Protein AF-A0A2I0TQJ2-F1 (afdb_monomer)

Structure (mmCIF, N/CA/C/O backbone):
data_AF-A0A2I0TQJ2-F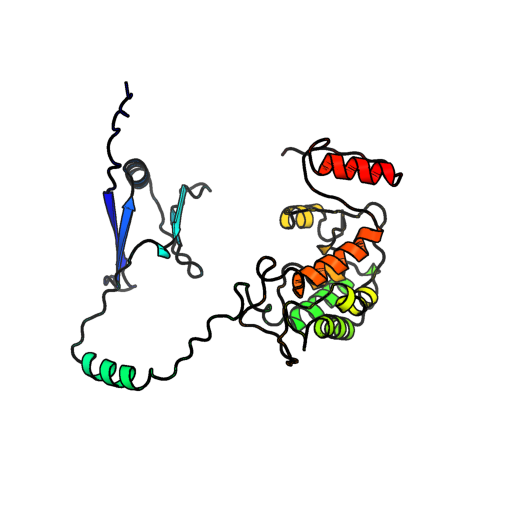1
#
_entry.id   AF-A0A2I0TQJ2-F1
#
loop_
_atom_site.group_PDB
_atom_site.id
_atom_site.type_symbol
_atom_site.label_atom_id
_atom_site.label_alt_id
_atom_site.label_comp_id
_atom_site.label_asym_id
_atom_site.label_entity_id
_atom_site.label_seq_id
_atom_site.pdbx_PDB_ins_code
_atom_site.Cartn_x
_atom_site.Cartn_y
_atom_site.Cartn_z
_atom_site.occupancy
_atom_site.B_iso_or_equiv
_atom_site.auth_seq_id
_atom_site.auth_comp_id
_atom_site.auth_asym_id
_atom_site.auth_atom_id
_atom_site.pdbx_PDB_model_num
ATOM 1 N N . MET A 1 1 ? -5.442 62.759 17.461 1.00 33.22 1 MET A N 1
ATOM 2 C CA . MET A 1 1 ? -6.821 62.942 16.959 1.00 33.22 1 MET A CA 1
ATOM 3 C C . MET A 1 1 ? -7.142 61.790 16.029 1.00 33.22 1 MET A C 1
ATOM 5 O O . MET A 1 1 ? -6.443 61.593 15.043 1.00 33.22 1 MET A O 1
ATOM 9 N N . ASN A 1 2 ? -8.124 60.990 16.432 1.00 25.91 2 ASN A N 1
ATOM 10 C CA . ASN A 1 2 ? -8.575 59.767 15.775 1.00 25.91 2 ASN A CA 1
ATOM 11 C C . ASN A 1 2 ? -9.095 60.047 14.358 1.00 25.91 2 ASN A C 1
ATOM 13 O O . ASN A 1 2 ? -9.918 60.943 14.181 1.00 25.91 2 ASN A O 1
ATOM 17 N N . ARG A 1 3 ? -8.666 59.254 13.367 1.00 27.17 3 ARG A N 1
ATOM 18 C CA . ARG A 1 3 ? -9.385 59.133 12.092 1.00 27.17 3 ARG A CA 1
ATOM 19 C C . ARG A 1 3 ? -10.508 58.115 12.281 1.00 27.17 3 ARG A C 1
ATOM 21 O O . ARG A 1 3 ? -10.242 56.958 12.590 1.00 27.17 3 ARG A O 1
ATOM 28 N N . GLN A 1 4 ? -11.747 58.569 12.126 1.00 29.14 4 GLN A N 1
ATOM 29 C CA . GLN A 1 4 ? -12.920 57.708 11.990 1.00 29.14 4 GLN A CA 1
ATOM 30 C C . GLN A 1 4 ? -12.828 56.899 10.680 1.00 29.14 4 GLN A C 1
ATOM 32 O O . GLN A 1 4 ? -12.367 57.447 9.674 1.00 29.14 4 GLN A O 1
ATOM 37 N N . PRO A 1 5 ? -13.287 55.637 10.649 1.00 29.53 5 PRO A N 1
ATOM 38 C CA . PRO A 1 5 ? -13.511 54.921 9.404 1.00 29.53 5 PRO A CA 1
ATOM 39 C C . PRO A 1 5 ? -14.810 55.401 8.745 1.00 29.53 5 PRO A C 1
ATOM 41 O O . PRO A 1 5 ? -15.861 55.478 9.382 1.00 29.53 5 PRO A O 1
ATOM 44 N N . LEU A 1 6 ? -14.725 55.715 7.451 1.00 30.73 6 LEU A N 1
ATOM 45 C CA . LEU A 1 6 ? -15.873 55.948 6.579 1.00 30.73 6 LEU A CA 1
ATOM 46 C C . LEU A 1 6 ? -16.661 54.638 6.444 1.00 30.73 6 LEU A C 1
ATOM 48 O O . LEU A 1 6 ? -16.157 53.656 5.904 1.00 30.73 6 LEU A O 1
ATOM 52 N N . GLY A 1 7 ? -17.890 54.632 6.959 1.00 33.25 7 GLY A N 1
ATOM 53 C CA . GLY A 1 7 ? -18.839 53.537 6.801 1.00 33.25 7 GLY A CA 1
ATOM 54 C C . GLY A 1 7 ? -19.256 53.370 5.339 1.00 33.25 7 GLY A C 1
ATOM 55 O O . GLY A 1 7 ? -19.938 54.228 4.780 1.00 33.25 7 GLY A O 1
ATOM 56 N N . GLY A 1 8 ? -18.850 52.251 4.739 1.00 27.44 8 GLY A N 1
ATOM 57 C CA . GLY A 1 8 ? -19.387 51.728 3.485 1.00 27.44 8 GLY A CA 1
ATOM 58 C C . GLY A 1 8 ? -20.538 50.761 3.766 1.00 27.44 8 GLY A C 1
ATOM 59 O O . GLY A 1 8 ? -20.435 49.904 4.637 1.00 27.44 8 GLY A O 1
ATOM 60 N N . LYS A 1 9 ? -21.647 50.965 3.056 1.00 33.56 9 LYS A N 1
ATOM 61 C CA . LYS A 1 9 ? -22.968 50.344 3.219 1.00 33.56 9 LYS A CA 1
ATOM 62 C C . LYS A 1 9 ? -22.977 48.807 3.223 1.00 33.56 9 LYS A C 1
ATOM 64 O O . LYS A 1 9 ? -22.289 48.154 2.451 1.00 33.56 9 LYS A O 1
ATOM 69 N N . MET A 1 10 ? -23.876 48.308 4.065 1.00 31.72 10 MET A N 1
ATOM 70 C CA . MET A 1 10 ? -24.341 46.939 4.267 1.00 31.72 10 MET A CA 1
ATOM 71 C C . MET A 1 10 ? -24.847 46.293 2.960 1.00 31.72 10 MET A C 1
ATOM 73 O O . MET A 1 10 ? -25.682 46.868 2.265 1.00 31.72 10 MET A O 1
ATOM 77 N N . ASP A 1 11 ? -24.309 45.111 2.668 1.00 39.66 11 ASP A N 1
ATOM 78 C CA . ASP A 1 11 ? -24.625 44.172 1.583 1.00 39.66 11 ASP A CA 1
ATOM 79 C C . ASP A 1 11 ? -26.144 43.906 1.458 1.00 39.66 11 ASP A C 1
ATOM 81 O O . ASP A 1 11 ? -26.771 43.380 2.380 1.00 39.66 11 ASP A O 1
ATOM 85 N N . SER A 1 12 ? -26.762 44.308 0.341 1.00 44.84 12 SER A N 1
ATOM 86 C CA . SER A 1 12 ? -28.180 44.052 0.059 1.00 44.84 12 SER A CA 1
ATOM 87 C C . SER A 1 12 ? -28.363 42.615 -0.437 1.00 44.84 12 SER A C 1
ATOM 89 O O . SER A 1 12 ? -28.298 42.353 -1.639 1.00 44.84 12 SER A O 1
ATOM 91 N N . ARG A 1 13 ? -28.574 41.684 0.496 1.00 54.47 13 ARG A N 1
ATOM 92 C CA . ARG A 1 13 ? -28.933 40.290 0.200 1.00 54.47 13 ARG A CA 1
ATOM 93 C C . ARG A 1 13 ? -30.411 40.191 -0.166 1.00 54.47 13 ARG A C 1
ATOM 95 O O . ARG A 1 13 ? -31.250 40.785 0.510 1.00 54.47 13 ARG A O 1
ATOM 102 N N . GLU A 1 14 ? -30.726 39.439 -1.212 1.00 57.88 14 GLU A N 1
ATOM 103 C CA . GLU A 1 14 ? -32.092 39.202 -1.677 1.00 57.88 14 GLU A CA 1
ATOM 104 C C . GLU A 1 14 ? -32.516 37.737 -1.491 1.00 57.88 14 GLU A C 1
ATOM 106 O O . GLU A 1 14 ? -31.692 36.825 -1.565 1.00 57.88 14 GLU A O 1
ATOM 111 N N . ASP A 1 15 ? -33.816 37.511 -1.283 1.00 59.00 15 ASP A N 1
ATOM 112 C CA . ASP A 1 15 ? -34.398 36.181 -1.074 1.00 59.00 15 ASP A CA 1
ATOM 113 C C . ASP A 1 15 ? -34.749 35.494 -2.402 1.00 59.00 15 ASP A C 1
ATOM 115 O O . ASP A 1 15 ? -35.639 35.932 -3.135 1.00 59.00 15 ASP A O 1
ATOM 119 N N . LEU A 1 16 ? -34.122 34.351 -2.668 1.00 59.19 16 LEU A N 1
ATOM 120 C CA . LEU A 1 16 ? -34.507 33.400 -3.705 1.00 59.19 16 LEU A CA 1
ATOM 121 C C . LEU A 1 16 ? -35.253 32.221 -3.068 1.00 59.19 16 LEU A C 1
ATOM 123 O O . LEU A 1 16 ? -34.740 31.566 -2.168 1.00 59.19 16 LEU A O 1
ATOM 127 N N . VAL A 1 17 ? -36.454 31.905 -3.552 1.00 59.78 17 VAL A N 1
ATOM 128 C CA . VAL A 1 17 ? -37.262 30.784 -3.042 1.00 59.78 17 VAL A CA 1
ATOM 129 C C . VAL A 1 17 ? -37.422 29.723 -4.129 1.00 59.78 17 VAL A C 1
ATOM 131 O O . VAL A 1 17 ? -37.931 30.015 -5.210 1.00 59.78 17 VAL A O 1
ATOM 134 N N . ILE A 1 18 ? -37.013 28.486 -3.837 1.00 61.66 18 ILE A N 1
ATOM 135 C CA . ILE A 1 18 ? -37.145 27.320 -4.719 1.00 61.66 18 ILE A CA 1
ATOM 136 C C . ILE A 1 18 ? -38.190 26.368 -4.135 1.00 61.66 18 ILE A C 1
ATOM 138 O O . ILE A 1 18 ? -38.131 25.993 -2.963 1.00 61.66 18 ILE A O 1
ATOM 142 N N . PHE A 1 19 ? -39.141 25.949 -4.971 1.00 60.94 19 PHE A N 1
ATOM 143 C CA . PHE A 1 19 ? -40.155 24.962 -4.610 1.00 60.94 19 PHE A CA 1
ATOM 144 C C . PHE A 1 19 ? -39.837 23.615 -5.248 1.00 60.94 19 PHE A C 1
ATOM 146 O O . PHE A 1 19 ? -39.770 23.513 -6.473 1.00 60.94 19 PHE A O 1
ATOM 153 N N . TYR A 1 20 ? -39.726 22.572 -4.432 1.00 52.62 20 TYR A N 1
ATOM 154 C CA . TYR A 1 20 ? -39.658 21.205 -4.932 1.00 52.62 20 TYR A CA 1
ATOM 155 C C . TYR A 1 20 ? -41.065 20.646 -5.041 1.00 52.62 20 TYR A C 1
ATOM 157 O O . TYR A 1 20 ? -41.884 20.803 -4.131 1.00 52.62 20 TYR A O 1
ATOM 165 N N . LYS A 1 21 ? -41.343 19.987 -6.163 1.00 57.38 21 LYS A N 1
ATOM 166 C CA . LYS A 1 21 ? -42.606 19.299 -6.415 1.00 57.38 21 LYS A CA 1
ATOM 167 C C . LYS A 1 21 ? -42.353 17.812 -6.637 1.00 57.38 21 LYS A C 1
ATOM 169 O O . LYS A 1 21 ? -41.318 17.447 -7.190 1.00 57.38 21 LYS A O 1
ATOM 174 N N . ASN A 1 22 ? -43.281 16.961 -6.209 1.00 53.50 22 ASN A N 1
ATOM 175 C CA . ASN A 1 22 ? -43.250 15.537 -6.537 1.00 53.50 22 ASN A CA 1
ATOM 176 C C . ASN A 1 22 ? -43.611 15.301 -8.020 1.00 53.50 22 ASN A C 1
ATOM 178 O O . ASN A 1 22 ? -43.957 16.228 -8.754 1.00 53.50 22 ASN A O 1
ATOM 182 N N . LEU A 1 23 ? -43.562 14.037 -8.455 1.00 50.66 23 LEU A N 1
ATOM 183 C CA . LEU A 1 23 ? -43.890 13.623 -9.829 1.00 50.66 23 LEU A CA 1
ATOM 184 C C . LEU A 1 23 ? -45.338 13.947 -10.248 1.00 50.66 23 LEU A C 1
ATOM 186 O O . LEU A 1 23 ? -45.636 13.964 -11.438 1.00 50.66 23 LEU A O 1
ATOM 190 N N . HIS A 1 24 ? -46.221 14.234 -9.289 1.00 55.25 24 HIS A N 1
ATOM 191 C CA . HIS A 1 24 ? -47.611 14.633 -9.515 1.00 55.25 24 HIS A CA 1
ATOM 192 C C . HIS A 1 24 ? -47.812 16.159 -9.481 1.00 55.25 24 HIS A C 1
ATOM 194 O O . HIS A 1 24 ? -48.933 16.639 -9.623 1.00 55.25 24 HIS A O 1
ATOM 200 N N . GLY A 1 25 ? -46.733 16.938 -9.334 1.00 56.78 25 GLY A N 1
ATOM 201 C CA . GLY A 1 25 ? -46.766 18.401 -9.327 1.00 56.78 25 GLY A CA 1
ATOM 202 C C . GLY A 1 25 ? -47.132 19.031 -7.978 1.00 56.78 25 GLY A C 1
ATOM 203 O O . GLY A 1 25 ? -47.255 20.258 -7.899 1.00 56.78 25 GLY A O 1
ATOM 204 N N . GLU A 1 26 ? -47.270 18.236 -6.917 1.00 59.72 26 GLU A N 1
ATOM 205 C CA . GLU A 1 26 ? -47.567 18.720 -5.567 1.00 59.72 26 GLU A CA 1
ATOM 206 C C . GLU A 1 26 ? -46.294 19.214 -4.885 1.00 59.72 26 GLU A C 1
ATOM 208 O O . GLU A 1 26 ? -45.251 18.565 -4.948 1.00 59.72 26 GLU A O 1
ATOM 213 N N . LYS A 1 27 ? -46.367 20.372 -4.223 1.00 58.28 27 LYS A N 1
ATOM 214 C CA . LYS A 1 27 ? -45.224 20.987 -3.541 1.00 58.28 27 LYS A CA 1
ATOM 215 C C . LYS A 1 27 ? -44.861 20.185 -2.286 1.00 58.28 27 LYS A C 1
ATOM 217 O O . LYS A 1 27 ? -45.668 20.091 -1.369 1.00 58.28 27 LYS A O 1
ATOM 222 N N . ILE A 1 28 ? -43.641 19.656 -2.248 1.00 50.66 28 ILE A N 1
ATOM 223 C CA . ILE A 1 28 ? -43.113 18.817 -1.159 1.00 50.66 28 ILE A CA 1
ATOM 224 C C . ILE A 1 28 ? -42.194 19.589 -0.211 1.00 50.66 28 ILE A C 1
ATOM 226 O O . ILE A 1 28 ? -42.183 19.330 0.990 1.00 50.66 28 ILE A O 1
ATOM 230 N N . SER A 1 29 ? -41.464 20.584 -0.715 1.00 55.97 29 SER A N 1
ATOM 231 C CA . SER A 1 29 ? -40.616 21.427 0.126 1.00 55.97 29 SER A CA 1
ATOM 232 C C . SER A 1 29 ? -40.416 22.816 -0.466 1.00 55.97 29 SER A C 1
ATOM 234 O O . SER A 1 29 ? -40.592 23.062 -1.666 1.00 55.97 29 SER A O 1
ATOM 236 N N . GLU A 1 30 ? -40.091 23.749 0.419 1.00 61.72 30 GLU A N 1
ATOM 237 C CA . GLU A 1 30 ? -39.697 25.111 0.091 1.00 61.72 30 GLU A CA 1
ATOM 238 C C . GLU A 1 30 ? -38.318 25.369 0.684 1.00 61.72 30 GLU A C 1
ATOM 240 O O . GLU A 1 30 ? -38.108 25.193 1.885 1.00 61.72 30 GLU A O 1
ATOM 245 N N . CYS A 1 31 ? -37.388 25.793 -0.163 1.00 54.94 31 CYS A N 1
ATOM 246 C CA . CYS A 1 31 ? -36.048 26.175 0.249 1.00 54.94 31 CYS A CA 1
ATOM 247 C C . CYS A 1 31 ? -35.829 27.647 -0.090 1.00 54.94 31 CYS A C 1
ATOM 249 O O . CYS A 1 31 ? -36.072 28.071 -1.222 1.00 54.94 31 CYS A O 1
ATOM 251 N N . ARG A 1 32 ? -35.377 28.426 0.893 1.00 56.53 32 ARG A N 1
ATOM 252 C CA . ARG A 1 32 ? -35.045 29.845 0.734 1.00 56.53 32 ARG A CA 1
ATOM 253 C C . ARG A 1 32 ? -33.530 30.011 0.746 1.00 56.53 32 ARG A C 1
ATOM 255 O O . ARG A 1 32 ? -32.865 29.442 1.602 1.00 56.53 32 ARG A O 1
ATOM 262 N N . PHE A 1 33 ? -33.016 30.798 -0.186 1.00 60.06 33 PHE A N 1
ATOM 263 C CA . PHE A 1 33 ? -31.606 31.100 -0.389 1.00 60.06 33 PHE A CA 1
ATOM 264 C C . PHE A 1 33 ? -31.423 32.613 -0.345 1.00 60.06 33 PHE A C 1
ATOM 266 O O . PHE A 1 33 ? -32.237 33.342 -0.904 1.00 60.06 33 PHE A O 1
ATOM 273 N N . PHE A 1 34 ? -30.356 33.081 0.293 1.00 57.84 34 PHE A N 1
ATOM 274 C CA . PHE A 1 34 ? -29.949 34.480 0.201 1.00 57.84 34 PHE A CA 1
ATOM 275 C C . PHE A 1 34 ? -28.911 34.601 -0.908 1.00 57.84 34 PHE A C 1
ATOM 277 O O . PHE A 1 34 ? -27.852 33.983 -0.807 1.00 57.84 34 PHE A O 1
ATOM 284 N N . ILE A 1 35 ? -29.217 35.377 -1.942 1.00 61.31 35 ILE A N 1
ATOM 285 C CA . ILE A 1 35 ? -28.313 35.634 -3.068 1.00 61.31 35 ILE A CA 1
ATOM 286 C C . ILE A 1 35 ? -28.001 37.127 -3.167 1.00 61.31 35 ILE A C 1
ATOM 288 O O . ILE A 1 35 ? -28.786 37.974 -2.728 1.00 61.31 35 ILE A O 1
ATOM 292 N N . ASN A 1 36 ? -26.847 37.466 -3.732 1.00 59.78 36 ASN A N 1
ATOM 293 C CA . ASN A 1 36 ? -26.490 38.852 -4.027 1.00 59.78 36 ASN A CA 1
ATOM 294 C C . ASN A 1 36 ? -26.995 39.285 -5.420 1.00 59.78 36 ASN A C 1
ATOM 296 O O . ASN A 1 36 ? -27.440 38.477 -6.239 1.00 59.78 36 ASN A O 1
ATOM 300 N N . ALA A 1 37 ? -26.934 40.590 -5.697 1.00 63.94 37 ALA A N 1
ATOM 301 C CA . ALA A 1 37 ? -27.441 41.161 -6.946 1.00 63.94 37 ALA A CA 1
ATOM 302 C C . ALA A 1 37 ? -26.727 40.619 -8.203 1.00 63.94 37 ALA A C 1
ATOM 304 O O . ALA A 1 37 ? -27.376 40.412 -9.226 1.00 63.94 37 ALA A O 1
ATOM 305 N N . AL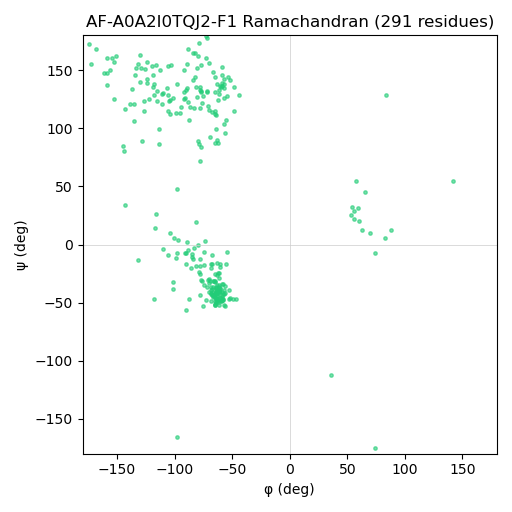A A 1 38 ? -25.422 40.330 -8.123 1.00 61.41 38 ALA A N 1
ATOM 306 C CA . ALA A 1 38 ? -24.659 39.788 -9.248 1.00 61.41 38 ALA A CA 1
ATOM 307 C C . ALA A 1 38 ? -25.066 38.338 -9.569 1.00 61.41 38 ALA A C 1
ATOM 309 O O . ALA A 1 38 ? -25.245 37.989 -10.733 1.00 61.41 38 ALA A O 1
ATOM 310 N N . GLU A 1 39 ? -25.284 37.509 -8.545 1.00 61.44 39 GLU A N 1
ATOM 311 C CA . GLU A 1 39 ? -25.793 36.137 -8.691 1.00 61.44 39 GLU A CA 1
ATOM 312 C C . GLU A 1 39 ? -27.188 36.122 -9.322 1.00 61.44 39 GLU A C 1
ATOM 314 O O . GLU A 1 39 ? -27.463 35.331 -10.225 1.00 61.44 39 GLU A O 1
ATOM 319 N N . LYS A 1 40 ? -28.061 37.047 -8.910 1.00 65.00 40 LYS A N 1
ATOM 320 C CA . LYS A 1 40 ? -29.401 37.193 -9.487 1.00 65.00 40 LYS A CA 1
ATOM 321 C C . LYS A 1 40 ? -29.373 37.574 -10.968 1.00 65.00 40 LYS A C 1
ATOM 323 O O . LYS A 1 40 ? -30.169 37.040 -11.745 1.00 65.00 40 LYS A O 1
ATOM 328 N N . ASP A 1 41 ? -28.483 38.479 -11.362 1.00 61.28 41 ASP A N 1
ATOM 329 C CA . ASP A 1 41 ? -28.346 38.889 -12.762 1.00 61.28 41 ASP A CA 1
ATOM 330 C C . ASP A 1 41 ? -27.787 37.753 -13.631 1.00 61.28 41 ASP A C 1
ATOM 332 O O . ASP A 1 41 ? -28.277 37.533 -14.742 1.00 61.28 41 ASP A O 1
ATOM 336 N N . ILE A 1 42 ? -26.863 36.945 -13.095 1.00 57.34 42 ILE A N 1
ATOM 337 C CA . ILE A 1 42 ? -26.388 35.711 -13.742 1.00 57.34 42 ILE A CA 1
ATOM 338 C C . ILE A 1 42 ? -27.562 34.747 -13.962 1.00 57.34 42 ILE A C 1
ATOM 340 O O . ILE A 1 42 ? -27.781 34.297 -15.092 1.00 57.34 42 ILE A O 1
ATOM 344 N N . MET A 1 43 ? -28.383 34.507 -12.931 1.00 57.72 43 MET A N 1
ATOM 345 C CA . MET A 1 43 ? -29.547 33.612 -13.010 1.00 57.72 43 MET A CA 1
ATOM 346 C C . MET A 1 43 ? -30.601 34.058 -14.033 1.00 57.72 43 MET A C 1
ATOM 348 O O . MET A 1 43 ? -31.287 33.213 -14.604 1.00 57.72 43 MET A O 1
ATOM 352 N N . ARG A 1 44 ? -30.730 35.364 -14.303 1.00 59.41 44 ARG A N 1
ATOM 353 C CA . ARG A 1 44 ? -31.653 35.896 -15.323 1.00 59.41 44 ARG A CA 1
ATOM 354 C C . ARG A 1 44 ? -31.148 35.747 -16.758 1.00 59.41 44 ARG A C 1
ATOM 356 O O . ARG A 1 44 ? -31.952 35.884 -17.676 1.00 59.41 44 ARG A O 1
ATOM 363 N N . SER A 1 45 ? -29.846 35.532 -16.955 1.00 53.09 45 SER A N 1
ATOM 364 C CA . SER A 1 45 ? -29.209 35.797 -18.248 1.00 53.09 45 SER A CA 1
ATOM 365 C C . SER A 1 45 ? -29.169 34.639 -19.250 1.00 53.09 45 SER A C 1
ATOM 367 O O . SER A 1 45 ? -28.977 34.965 -20.411 1.00 53.09 45 SER A O 1
ATOM 369 N N . ASN A 1 46 ? -29.379 33.359 -18.886 1.00 45.44 46 ASN A N 1
ATOM 370 C CA . ASN A 1 46 ? -29.491 32.211 -19.822 1.00 45.44 46 ASN A CA 1
ATOM 371 C C . ASN A 1 46 ? -30.015 30.921 -19.140 1.00 45.44 46 ASN A C 1
ATOM 373 O O . ASN A 1 46 ? -30.093 30.868 -17.921 1.00 45.44 46 ASN A O 1
ATOM 377 N N . ASP A 1 47 ? -30.389 29.897 -19.921 1.00 49.91 47 ASP A N 1
ATOM 378 C CA . ASP A 1 47 ? -30.951 28.599 -19.486 1.00 49.91 47 ASP A CA 1
ATOM 379 C C . ASP A 1 47 ? -30.038 27.820 -18.510 1.00 49.91 47 ASP A C 1
ATOM 381 O O . ASP A 1 47 ? -29.073 27.166 -18.909 1.00 49.91 47 ASP A O 1
ATOM 385 N N . TRP A 1 48 ? -30.372 27.829 -17.216 1.00 51.81 48 TRP A N 1
ATOM 386 C CA . TRP A 1 48 ? -29.695 27.027 -16.187 1.00 51.81 48 TRP A CA 1
ATOM 387 C C . TRP A 1 48 ? -30.472 25.737 -15.897 1.00 51.81 48 TRP A C 1
ATOM 389 O O . TRP A 1 48 ? -31.692 25.763 -15.719 1.00 51.81 48 TRP A O 1
ATOM 399 N N . LYS A 1 49 ? -29.775 24.602 -15.751 1.00 47.31 49 LYS A N 1
ATOM 400 C CA . LYS A 1 49 ? -30.372 23.343 -15.264 1.00 47.31 49 LYS A CA 1
ATOM 401 C C . LYS A 1 49 ? -29.926 23.068 -13.832 1.00 47.31 49 LYS A C 1
ATOM 403 O O . LYS A 1 49 ? -28.751 22.819 -13.582 1.00 47.31 49 LYS A O 1
ATOM 408 N N . LEU A 1 50 ? -30.877 23.078 -12.897 1.00 47.38 50 LEU A N 1
ATOM 409 C CA . LEU A 1 50 ? -30.642 22.675 -11.511 1.00 47.38 50 LEU A CA 1
ATOM 410 C C . LEU A 1 50 ? -30.423 21.155 -11.467 1.00 47.38 50 LEU A C 1
ATOM 412 O O . LEU A 1 50 ? -31.339 20.390 -11.779 1.00 47.38 50 LEU A O 1
ATOM 416 N N . LYS A 1 51 ? -29.227 20.708 -11.080 1.00 46.28 51 LYS A N 1
ATOM 417 C CA . LYS A 1 51 ? -28.968 19.293 -10.789 1.00 46.28 51 LYS A CA 1
ATOM 418 C C . LYS A 1 51 ? -28.893 19.094 -9.283 1.00 46.28 51 LYS A C 1
ATOM 420 O O . LYS A 1 51 ? -28.101 19.743 -8.607 1.00 46.28 51 LYS A O 1
ATOM 425 N N . VAL A 1 52 ? -29.718 18.180 -8.784 1.00 47.59 52 VAL A N 1
ATOM 426 C CA . VAL A 1 52 ? -29.658 17.688 -7.406 1.00 47.59 52 VAL A CA 1
ATOM 427 C C . VAL A 1 52 ? -28.910 16.362 -7.448 1.00 47.59 52 VAL A C 1
ATOM 429 O O . VAL A 1 52 ? -29.391 15.407 -8.062 1.00 47.59 52 VAL A O 1
ATOM 432 N N . ASP A 1 53 ? -27.717 16.313 -6.859 1.00 43.12 53 ASP A N 1
ATOM 433 C CA . ASP A 1 53 ? -26.944 15.074 -6.774 1.00 43.12 53 ASP A CA 1
ATOM 434 C C . ASP A 1 53 ? -27.514 14.183 -5.659 1.00 43.12 53 ASP A C 1
ATOM 436 O O . ASP A 1 53 ? -27.804 14.630 -4.551 1.00 43.12 53 ASP A O 1
ATOM 440 N N . LYS A 1 54 ? -27.720 12.899 -5.958 1.00 38.88 54 LYS A N 1
ATOM 441 C CA . LYS A 1 54 ? -28.385 11.950 -5.053 1.00 38.88 54 LYS A CA 1
ATOM 442 C C . LYS A 1 54 ? -27.460 11.459 -3.931 1.00 38.88 54 LYS A C 1
ATOM 444 O O . LYS A 1 54 ? -27.944 10.855 -2.979 1.00 38.88 54 LYS A O 1
ATOM 449 N N . PHE A 1 55 ? -26.154 11.712 -4.046 1.00 35.72 55 PHE A N 1
ATOM 450 C CA . PHE A 1 55 ? -25.131 11.268 -3.092 1.00 35.72 55 PHE A CA 1
ATOM 451 C C . PHE A 1 55 ? -24.509 12.409 -2.269 1.00 35.72 55 PHE A C 1
ATOM 453 O O . PHE A 1 55 ? -23.725 12.144 -1.360 1.00 35.72 55 PHE A O 1
ATOM 460 N N . ARG A 1 56 ? -24.878 13.667 -2.548 1.00 39.19 56 ARG A N 1
ATOM 461 C CA . ARG A 1 56 ? -24.481 14.852 -1.775 1.00 39.19 56 ARG A CA 1
ATOM 462 C C . ARG A 1 56 ? -25.555 15.937 -1.920 1.00 39.19 56 ARG A C 1
ATOM 464 O O . ARG A 1 56 ? -25.859 16.297 -3.054 1.00 39.19 56 ARG A O 1
ATOM 471 N N . PRO A 1 57 ? -26.124 16.487 -0.835 1.00 42.12 57 PRO A N 1
ATOM 472 C CA . PRO A 1 57 ? -27.135 17.528 -0.930 1.00 42.12 57 PRO A CA 1
ATOM 473 C C . PRO A 1 57 ? -26.446 18.876 -1.225 1.00 42.12 57 PRO A C 1
ATOM 475 O O . PRO A 1 57 ? -26.340 19.752 -0.374 1.00 42.12 57 PRO A O 1
ATOM 478 N N . GLU A 1 58 ? -25.946 19.042 -2.446 1.00 45.38 58 GLU A N 1
ATOM 479 C CA . GLU A 1 58 ? -25.376 20.294 -2.949 1.00 45.38 58 GLU A CA 1
ATOM 480 C C . GLU A 1 58 ? -26.192 20.774 -4.148 1.00 45.38 58 GLU A C 1
ATOM 482 O O . GLU A 1 58 ? -26.512 19.997 -5.052 1.00 45.38 58 GLU A O 1
ATOM 487 N N . LEU A 1 59 ? -26.502 22.072 -4.181 1.00 47.66 59 LEU A N 1
ATOM 488 C CA . LEU A 1 59 ? -27.043 22.710 -5.376 1.00 47.66 59 LEU A CA 1
ATOM 489 C C . LEU A 1 59 ? -25.895 23.211 -6.245 1.00 47.66 59 LEU A C 1
ATOM 491 O O . LEU A 1 59 ? -25.077 24.025 -5.802 1.00 47.66 59 LEU A O 1
ATOM 495 N N . ARG A 1 60 ? -25.856 22.735 -7.493 1.00 52.12 60 ARG A N 1
ATOM 496 C CA . ARG A 1 60 ? -24.911 23.200 -8.512 1.00 52.12 60 ARG A CA 1
ATOM 497 C C . ARG A 1 60 ? -25.631 23.883 -9.655 1.00 52.12 60 ARG A C 1
ATOM 499 O O . ARG A 1 60 ? -26.587 23.345 -10.216 1.00 52.12 60 ARG A O 1
ATOM 506 N N . PHE A 1 61 ? -25.107 25.048 -10.012 1.00 51.06 61 PHE A N 1
ATOM 507 C CA . PHE A 1 61 ? -25.488 25.778 -11.209 1.00 51.06 61 PHE A CA 1
ATOM 508 C C . PHE A 1 61 ? -24.382 25.591 -12.252 1.00 51.06 61 PHE A C 1
ATOM 510 O O . PHE A 1 61 ? -23.248 26.039 -12.067 1.00 51.06 61 PHE A O 1
ATOM 517 N N . GLU A 1 62 ? -24.710 24.882 -13.330 1.00 47.94 62 GLU A N 1
ATOM 518 C CA . GLU A 1 62 ? -23.826 24.659 -14.477 1.00 47.94 62 GLU A CA 1
ATOM 519 C C . GLU A 1 62 ? -24.310 25.529 -15.645 1.00 47.94 62 GLU A C 1
ATOM 521 O O . GLU A 1 62 ? -25.492 25.482 -15.992 1.00 47.94 62 GLU A O 1
ATOM 526 N N . SER A 1 63 ? -23.411 26.312 -16.253 1.00 43.44 63 SER A N 1
ATOM 527 C CA . SER A 1 63 ? -23.662 26.893 -17.582 1.00 43.44 63 SER A CA 1
ATOM 528 C C . SER A 1 63 ? -23.366 25.844 -18.658 1.00 43.44 63 SER A C 1
ATOM 530 O O . SER A 1 63 ? -22.535 24.954 -18.444 1.00 43.44 63 SER A O 1
ATOM 532 N N . GLU A 1 64 ? -24.033 25.918 -19.815 1.00 41.00 64 GLU A N 1
ATOM 533 C CA . GLU A 1 64 ? -23.723 25.058 -20.965 1.00 41.00 64 GLU A CA 1
ATOM 534 C C . GLU A 1 64 ? -22.308 25.360 -21.491 1.00 41.00 64 GLU A C 1
ATOM 536 O O . GLU A 1 64 ? -22.108 26.200 -22.362 1.00 41.00 64 GLU A O 1
ATOM 541 N N . GLY A 1 65 ? -21.309 24.688 -20.911 1.00 48.62 65 GLY A N 1
ATOM 542 C CA . GLY A 1 65 ? -19.898 24.917 -21.218 1.00 48.62 65 GLY A CA 1
ATOM 543 C C . GLY A 1 65 ? -18.974 24.843 -20.001 1.00 48.62 65 GLY A C 1
ATOM 544 O O . GLY A 1 65 ? -18.222 25.769 -19.747 1.00 48.62 65 GLY A O 1
ATOM 545 N N . TYR A 1 66 ? -19.012 23.732 -19.260 1.00 44.34 66 TYR A N 1
ATOM 546 C CA . TYR A 1 66 ? -17.907 23.221 -18.424 1.00 44.34 66 TYR A CA 1
ATOM 547 C C . TYR A 1 66 ? -17.260 24.144 -17.370 1.00 44.34 66 TYR A C 1
ATOM 549 O O . TYR A 1 66 ? -16.093 23.949 -17.028 1.00 44.34 66 TYR A O 1
ATOM 557 N N . GLN A 1 67 ? -18.002 25.067 -16.756 1.00 42.28 67 GLN A N 1
ATOM 558 C CA . GLN A 1 67 ? -17.542 25.693 -15.512 1.00 42.28 67 GLN A CA 1
ATOM 559 C C . GLN A 1 67 ? -18.666 25.777 -14.478 1.00 42.28 67 GLN A C 1
ATOM 561 O O . GLN A 1 67 ? -19.714 26.376 -14.717 1.00 42.28 67 GLN A O 1
ATOM 566 N N . THR A 1 68 ? -18.437 25.152 -13.319 1.00 46.06 68 THR A N 1
ATOM 567 C CA . THR A 1 68 ? -19.265 25.322 -12.121 1.00 46.06 68 THR A CA 1
ATOM 568 C C . THR A 1 68 ? -19.066 26.744 -11.620 1.00 46.06 68 THR A C 1
ATOM 570 O O . THR A 1 68 ? -17.966 27.098 -11.202 1.00 46.06 68 THR A O 1
ATOM 573 N N . ILE A 1 69 ? -20.115 27.563 -11.679 1.00 42.84 69 ILE A N 1
ATOM 574 C CA . ILE A 1 69 ? -20.028 28.984 -11.302 1.00 42.84 69 ILE A CA 1
ATOM 575 C C . ILE A 1 69 ? -20.232 29.161 -9.786 1.00 42.84 69 ILE A C 1
ATOM 577 O O . ILE A 1 69 ? -19.768 30.136 -9.205 1.00 42.84 69 ILE A O 1
ATOM 581 N N . GLY A 1 70 ? -20.846 28.180 -9.118 1.00 48.31 70 GLY A N 1
ATOM 582 C CA . GLY A 1 70 ? -20.963 28.149 -7.663 1.00 48.31 70 GLY A CA 1
ATOM 583 C C . GLY A 1 70 ? -21.543 26.837 -7.136 1.00 48.31 70 GLY A C 1
ATOM 584 O O . GLY A 1 70 ? -22.260 26.121 -7.841 1.00 48.31 70 GLY A O 1
ATOM 585 N N . THR A 1 71 ? -21.222 26.532 -5.882 1.00 46.09 71 THR A N 1
ATOM 586 C CA . THR A 1 71 ? -21.726 25.386 -5.111 1.00 46.09 71 THR A CA 1
ATOM 587 C C . THR A 1 71 ? -22.291 25.900 -3.795 1.00 46.09 71 THR A C 1
ATOM 589 O O . THR A 1 71 ? -21.559 26.525 -3.027 1.00 46.09 71 THR A O 1
ATOM 592 N N . PHE A 1 72 ? -23.559 25.609 -3.508 1.00 48.91 72 PHE A N 1
ATOM 593 C CA . PHE A 1 72 ? -24.153 25.883 -2.199 1.00 48.91 72 PHE A CA 1
ATOM 594 C C . PHE A 1 72 ? -24.431 24.560 -1.481 1.00 48.91 72 PHE A C 1
ATOM 596 O O . PHE A 1 72 ? -25.170 23.714 -1.993 1.00 48.91 72 PHE A O 1
ATOM 603 N N . SER A 1 73 ? -23.829 24.381 -0.302 1.00 38.88 73 SER A N 1
ATOM 604 C CA . SER A 1 73 ? -24.144 23.262 0.595 1.00 38.88 73 SER A CA 1
ATOM 605 C C . SER A 1 73 ? -25.520 23.484 1.224 1.00 38.88 73 SER A C 1
ATOM 607 O O . SER A 1 73 ? -25.793 24.568 1.751 1.00 38.88 73 SER A O 1
ATOM 609 N N . LEU A 1 74 ? -26.383 22.462 1.186 1.00 43.62 74 LEU A N 1
ATOM 610 C CA . LEU A 1 74 ? -27.718 22.512 1.796 1.00 43.62 74 LEU A CA 1
ATOM 611 C C . LEU A 1 74 ? -27.683 22.584 3.332 1.00 43.62 74 LEU A C 1
ATOM 613 O O . LEU A 1 74 ? -28.711 22.857 3.943 1.00 43.62 74 LEU A O 1
ATOM 617 N N . GLU A 1 75 ? -26.524 22.408 3.968 1.00 38.59 75 GLU A N 1
ATOM 618 C CA . GLU A 1 75 ? -26.399 22.507 5.429 1.00 38.59 75 GLU A CA 1
ATOM 619 C C . GLU A 1 75 ? -26.595 23.936 5.961 1.00 38.59 75 GLU A C 1
ATOM 621 O O . GLU A 1 75 ? -26.934 24.113 7.128 1.00 38.59 75 GLU A O 1
ATOM 626 N N . ASN A 1 76 ? -26.448 24.965 5.116 1.00 39.81 76 ASN A N 1
ATOM 627 C CA . ASN A 1 76 ? -26.511 26.364 5.554 1.00 39.81 76 ASN A CA 1
ATOM 628 C C . ASN A 1 76 ? -27.850 27.076 5.295 1.00 39.81 76 ASN A C 1
ATOM 630 O O . ASN A 1 76 ? -27.950 28.277 5.550 1.00 39.81 76 ASN A O 1
ATOM 634 N N . LEU A 1 77 ? -28.890 26.384 4.813 1.00 46.03 77 LEU A N 1
ATOM 635 C CA . LEU A 1 77 ? -30.183 27.002 4.491 1.00 46.03 77 LEU A CA 1
ATOM 636 C C . LEU A 1 77 ? -31.348 26.066 4.838 1.00 46.03 77 LEU A C 1
ATOM 638 O O . LEU A 1 77 ? -31.490 24.984 4.278 1.00 46.03 77 LEU A O 1
ATOM 642 N N . GLY A 1 78 ? -32.198 26.493 5.776 1.00 44.53 78 GLY A N 1
ATOM 643 C CA . GLY A 1 78 ? -33.338 25.716 6.261 1.00 44.53 78 GLY A CA 1
ATOM 644 C C . GLY A 1 78 ? -34.385 25.468 5.174 1.00 44.53 78 GLY A C 1
ATOM 645 O O . GLY A 1 78 ? -35.229 26.322 4.908 1.00 44.53 78 GLY A O 1
ATOM 646 N N . CYS A 1 79 ? -34.355 24.286 4.566 1.00 44.59 79 CYS A N 1
ATOM 647 C CA . CYS A 1 79 ? -35.459 23.768 3.766 1.00 44.59 79 CYS A CA 1
ATOM 648 C C . CYS A 1 79 ? -36.564 23.268 4.702 1.00 44.59 79 CYS A C 1
ATOM 650 O O . CYS A 1 79 ? -36.333 22.384 5.527 1.00 44.59 79 CYS A O 1
ATOM 652 N N . GLN A 1 80 ? -37.771 23.821 4.581 1.00 47.72 80 GLN A N 1
ATOM 653 C CA . GLN A 1 80 ? -38.918 23.378 5.371 1.00 47.72 80 GLN A CA 1
ATOM 654 C C . GLN A 1 80 ? -39.725 22.364 4.548 1.00 47.72 80 GLN A C 1
ATOM 656 O O . GLN A 1 80 ? -40.291 22.698 3.502 1.00 47.72 80 GLN A O 1
ATOM 661 N N . GLU A 1 81 ? -39.755 21.106 4.994 1.00 44.44 81 GLU A N 1
ATOM 662 C CA . GLU A 1 81 ? -40.602 20.068 4.399 1.00 44.44 81 GLU A CA 1
ATOM 663 C C . GLU A 1 81 ? -42.076 20.326 4.744 1.00 44.44 81 GLU A C 1
ATOM 665 O O . GLU A 1 81 ? -42.435 20.587 5.898 1.00 44.44 81 GLU A O 1
ATOM 670 N N . PHE A 1 82 ? -42.955 20.257 3.740 1.00 40.75 82 PHE A N 1
ATOM 671 C CA . PHE A 1 82 ? -44.397 20.367 3.948 1.00 40.75 82 PHE A CA 1
ATOM 672 C C . PHE A 1 82 ? -44.929 19.044 4.515 1.00 40.75 82 PHE A C 1
ATOM 674 O O . PHE A 1 82 ? -45.440 18.188 3.799 1.00 40.75 82 PHE A O 1
ATOM 681 N N . MET A 1 83 ? -44.832 18.878 5.834 1.00 35.06 83 MET A N 1
ATOM 682 C CA . MET A 1 83 ? -45.538 17.810 6.542 1.00 35.06 83 MET A CA 1
ATOM 683 C C . MET A 1 83 ? -47.051 18.044 6.412 1.00 35.06 83 MET A C 1
ATOM 685 O O . MET A 1 83 ? -47.594 18.996 6.982 1.00 35.06 83 MET A O 1
ATOM 689 N N . MET A 1 84 ? -47.744 17.174 5.670 1.00 37.50 84 MET A N 1
ATOM 690 C CA . MET A 1 84 ? -49.207 17.091 5.683 1.00 37.50 84 MET A CA 1
ATOM 691 C C . MET A 1 84 ? -49.674 16.866 7.126 1.00 37.50 84 MET A C 1
ATOM 693 O O . MET A 1 84 ? -49.507 15.791 7.700 1.00 37.50 84 MET A O 1
ATOM 697 N N . LYS A 1 85 ? -50.247 17.908 7.733 1.00 37.56 85 LYS A N 1
ATOM 698 C CA . LYS A 1 85 ? -50.775 17.880 9.099 1.00 37.56 85 LYS A CA 1
ATOM 699 C C . LYS A 1 85 ? -52.028 17.001 9.155 1.00 37.56 85 LYS A C 1
ATOM 701 O O . LYS A 1 85 ? -53.134 17.485 8.941 1.00 37.56 85 LYS A O 1
ATOM 706 N N . SER A 1 86 ? -51.856 15.718 9.469 1.00 44.00 86 SER A N 1
ATOM 707 C CA . SER A 1 86 ? -52.938 14.857 9.956 1.00 44.00 86 SER A CA 1
ATOM 708 C C . SER A 1 86 ? -52.977 14.917 11.492 1.00 44.00 86 SER A C 1
ATOM 710 O O . SER A 1 86 ? -51.949 14.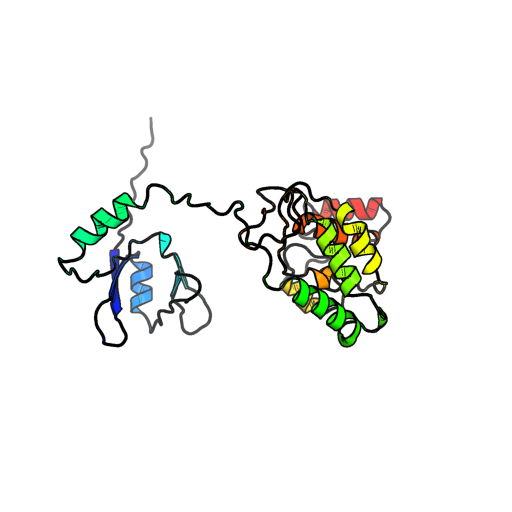678 12.131 1.00 44.00 86 SER A O 1
ATOM 712 N N . PRO A 1 87 ? -54.125 15.226 12.123 1.00 44.62 87 PRO A N 1
ATOM 713 C CA . PRO A 1 87 ? -54.221 15.443 13.570 1.00 44.62 87 PRO A CA 1
ATOM 714 C C . PRO A 1 87 ? -54.120 14.153 14.409 1.00 44.62 87 PRO A C 1
ATOM 716 O O . PRO A 1 87 ? -54.204 14.217 15.630 1.00 44.62 87 PRO A O 1
ATOM 719 N N . LEU A 1 88 ? -53.902 12.990 13.785 1.00 45.22 88 LEU A N 1
ATOM 720 C CA . LEU A 1 88 ? -53.739 11.700 14.469 1.00 45.22 88 LEU A CA 1
ATOM 721 C C . LEU A 1 88 ? -52.299 11.426 14.958 1.00 45.22 88 LEU A C 1
ATOM 723 O O . LEU A 1 88 ? -52.080 10.467 15.693 1.00 45.22 88 LEU A O 1
ATOM 727 N N . LEU A 1 89 ? -51.315 12.261 14.593 1.00 46.00 89 LEU A N 1
ATOM 728 C CA . LEU A 1 89 ? -49.893 12.017 14.890 1.00 46.00 89 LEU A CA 1
ATOM 729 C C . LEU A 1 89 ? -49.450 12.410 16.316 1.00 46.00 89 LEU A C 1
ATOM 731 O O . LEU A 1 89 ? -48.404 11.956 16.779 1.00 46.00 89 LEU A O 1
ATOM 735 N N . SER A 1 90 ? -50.215 13.246 17.028 1.00 50.72 90 SER A N 1
ATOM 736 C CA . SER A 1 90 ? -49.807 13.768 18.346 1.00 50.72 90 SER A CA 1
ATOM 737 C C . SER A 1 90 ? -49.810 12.701 19.445 1.00 50.72 90 SER A C 1
ATOM 739 O O . SER A 1 90 ? -48.995 12.763 20.361 1.00 50.72 90 SER A O 1
ATOM 741 N N . LEU A 1 91 ? -50.673 11.688 19.327 1.00 50.06 91 LEU A N 1
ATOM 742 C CA . LEU A 1 91 ? -50.771 10.589 20.292 1.00 50.06 91 LEU A CA 1
ATOM 743 C C . LEU A 1 91 ? -49.640 9.559 20.130 1.00 50.06 91 LEU A C 1
ATOM 745 O O . LEU A 1 91 ? -49.187 8.993 21.122 1.00 50.06 91 LEU A O 1
ATOM 749 N N . LEU A 1 92 ? -49.118 9.369 18.912 1.00 50.59 92 LEU A N 1
ATOM 750 C CA . LEU A 1 92 ? -47.971 8.486 18.659 1.00 50.59 92 LEU A CA 1
ATOM 751 C C . LEU A 1 92 ? -46.649 9.100 19.140 1.00 50.59 92 LEU A C 1
ATOM 753 O O . LEU A 1 92 ? -45.804 8.382 19.673 1.00 50.59 92 LEU A O 1
ATOM 757 N N . LEU A 1 93 ? -46.491 10.425 19.044 1.00 52.09 93 LEU A N 1
ATOM 758 C CA . LEU A 1 93 ? -45.291 11.123 19.520 1.00 52.09 93 LEU A CA 1
ATOM 759 C C . LEU A 1 93 ? -45.058 10.936 21.026 1.00 52.09 93 LEU A C 1
ATOM 761 O O . LEU A 1 93 ? -43.923 10.727 21.437 1.00 52.09 93 LEU A O 1
ATOM 765 N N . VAL A 1 94 ? -46.115 10.917 21.844 1.00 53.38 94 VAL A N 1
ATOM 766 C CA . VAL A 1 94 ? -45.981 10.675 23.293 1.00 53.38 94 VAL A CA 1
ATOM 767 C C . VAL A 1 94 ? -45.504 9.246 23.577 1.00 53.38 94 VAL A C 1
ATOM 769 O O . VAL A 1 94 ? -44.670 9.049 24.455 1.00 53.38 94 VAL A O 1
ATOM 772 N N . SER A 1 95 ? -45.953 8.254 22.797 1.00 53.62 95 SER A N 1
ATOM 773 C CA . SER A 1 95 ? -45.492 6.865 22.952 1.00 53.62 95 SER A CA 1
ATOM 774 C C . SER A 1 95 ? -44.037 6.650 22.511 1.00 53.62 95 SER A C 1
ATOM 776 O O . SER A 1 95 ? -43.317 5.884 23.145 1.00 53.62 95 SER A O 1
ATOM 778 N N . VAL A 1 96 ? -43.569 7.382 21.492 1.00 53.44 96 VAL A N 1
ATOM 779 C CA . VAL A 1 96 ? -42.161 7.354 21.055 1.00 53.44 96 VAL A CA 1
ATOM 780 C C . VAL A 1 96 ? -41.255 8.067 22.066 1.00 53.44 96 VAL A C 1
ATOM 782 O O . VAL A 1 96 ? -40.161 7.587 22.357 1.00 53.44 96 VAL A O 1
ATOM 785 N N . LEU A 1 97 ? -41.722 9.159 22.681 1.00 50.38 97 LEU A N 1
ATOM 786 C CA . LEU A 1 97 ? -40.964 9.866 23.721 1.00 50.38 97 LEU A CA 1
ATOM 787 C C . LEU A 1 97 ? -40.720 9.007 24.976 1.00 50.38 97 LEU A C 1
ATOM 789 O O . LEU A 1 97 ? -39.712 9.211 25.646 1.00 50.38 97 LEU A O 1
ATOM 793 N N . PHE A 1 98 ? -41.578 8.019 25.259 1.00 46.12 98 PHE A N 1
ATOM 794 C CA . PHE A 1 98 ? -41.385 7.072 26.366 1.00 46.12 98 PHE A CA 1
ATOM 795 C C . PHE A 1 98 ? -40.488 5.864 26.033 1.00 46.12 98 PHE A C 1
ATOM 797 O O . PHE A 1 98 ? -40.076 5.168 26.957 1.00 46.12 98 PHE A O 1
ATOM 804 N N . MET A 1 99 ? -40.133 5.623 24.762 1.00 44.53 99 MET A N 1
ATOM 805 C CA . MET A 1 99 ? -39.145 4.592 24.387 1.00 44.53 99 MET A CA 1
ATOM 806 C C . MET A 1 99 ? -37.736 5.141 24.118 1.00 44.53 99 MET A C 1
ATOM 808 O O . MET A 1 99 ? -36.779 4.372 24.095 1.00 44.53 99 MET A O 1
ATOM 812 N N . ASN A 1 100 ? -37.560 6.459 24.003 1.00 44.22 100 ASN A N 1
ATOM 813 C CA . ASN A 1 100 ? -36.252 7.064 23.718 1.00 44.22 100 ASN A CA 1
ATOM 814 C C . ASN A 1 100 ? -35.330 7.222 24.941 1.00 44.22 100 ASN A C 1
ATOM 816 O O . ASN A 1 100 ? -34.371 7.989 24.894 1.00 44.22 100 ASN A O 1
ATOM 820 N N . SER A 1 101 ? -35.561 6.493 26.036 1.00 45.41 101 SER A N 1
ATOM 821 C CA . SER A 1 101 ? -34.618 6.486 27.164 1.00 45.41 101 SER A CA 1
ATOM 822 C C . SER A 1 101 ? -33.345 5.673 26.904 1.00 45.41 101 SER A C 1
ATOM 824 O O . SER A 1 101 ? -32.434 5.749 27.716 1.00 45.41 101 SER A O 1
ATOM 826 N N . PHE A 1 102 ? -33.237 4.943 25.790 1.00 47.25 102 PHE A N 1
ATOM 827 C CA . PHE A 1 102 ? -31.993 4.292 25.369 1.00 47.25 102 PHE A CA 1
ATOM 828 C C . PHE A 1 102 ? -31.875 4.309 23.842 1.00 47.25 102 PHE A C 1
ATOM 830 O O . PHE A 1 102 ? -32.227 3.369 23.137 1.00 47.25 102 PHE A O 1
ATOM 837 N N . SER A 1 103 ? -31.365 5.408 23.307 1.00 40.84 103 SER A N 1
ATOM 838 C CA . SER A 1 103 ? -30.607 5.364 22.061 1.00 40.84 103 SER A CA 1
ATOM 839 C C . SER A 1 103 ? -29.311 6.084 22.352 1.00 40.84 103 SER A C 1
ATOM 841 O O . SER A 1 103 ? -29.210 7.303 22.238 1.00 40.84 103 SER A O 1
ATOM 843 N N . GLU A 1 104 ? -28.336 5.312 22.819 1.00 40.25 104 GLU A N 1
ATOM 844 C CA . GLU A 1 104 ? -26.939 5.666 22.657 1.00 40.25 104 GLU A CA 1
ATOM 845 C C . GLU A 1 104 ? -26.748 5.843 21.148 1.00 40.25 104 GLU A C 1
ATOM 847 O O . GLU A 1 104 ? -26.646 4.878 20.394 1.00 40.25 104 GLU A O 1
ATOM 852 N N . VAL A 1 105 ? -26.836 7.088 20.674 1.00 43.69 105 VAL A N 1
ATOM 853 C CA . VAL A 1 105 ? -26.284 7.453 19.377 1.00 43.69 105 VAL A CA 1
ATOM 854 C C . VAL A 1 105 ? -24.795 7.206 19.556 1.00 43.69 105 VAL A C 1
ATOM 856 O O . VAL A 1 105 ? -24.076 8.080 20.038 1.00 43.69 105 VAL A O 1
ATOM 859 N N . GLN A 1 106 ? -24.347 5.986 19.260 1.00 51.12 106 GLN A N 1
ATOM 860 C CA . GLN A 1 106 ? -22.942 5.709 19.025 1.00 51.12 106 GLN A CA 1
ATOM 861 C C . GLN A 1 106 ? -22.582 6.544 17.800 1.00 51.12 106 GLN A C 1
ATOM 863 O O . GLN A 1 106 ? -22.754 6.138 16.653 1.00 51.12 106 GLN A O 1
ATOM 868 N N . GLY A 1 107 ? -22.197 7.797 18.047 1.00 62.12 107 GLY A N 1
ATOM 869 C CA . GLY A 1 107 ? -21.518 8.600 17.051 1.00 62.12 107 GLY A CA 1
ATOM 870 C C . GLY A 1 107 ? -20.343 7.778 16.541 1.00 62.12 107 GLY A C 1
ATOM 871 O O . GLY A 1 107 ? -19.725 7.047 17.318 1.00 62.12 107 GLY A O 1
ATOM 872 N N . ARG A 1 108 ? -20.068 7.865 15.236 1.00 74.94 108 ARG A N 1
ATOM 873 C CA . ARG A 1 108 ? -18.908 7.198 14.637 1.00 74.94 108 ARG A CA 1
ATOM 874 C C . ARG A 1 108 ? -17.690 7.412 15.531 1.00 74.94 108 ARG A C 1
ATOM 876 O O . ARG A 1 108 ? -17.403 8.551 15.905 1.00 74.94 108 ARG A O 1
ATOM 883 N N . LYS A 1 109 ? -17.006 6.319 15.875 1.00 89.25 109 LYS A N 1
ATOM 884 C CA . LYS A 1 109 ? -15.836 6.349 16.758 1.00 89.25 109 LYS A CA 1
ATOM 885 C C . LYS A 1 109 ? -14.728 7.236 16.187 1.00 89.25 109 LYS A C 1
ATOM 887 O O . LYS A 1 109 ? -14.035 7.905 16.948 1.00 89.25 109 LYS A O 1
ATOM 892 N N . TRP A 1 110 ? -14.604 7.252 14.863 1.00 93.62 110 TRP A N 1
ATOM 893 C CA . TRP A 1 110 ? -13.621 8.037 14.129 1.00 93.62 110 TRP A CA 1
ATOM 894 C C . TRP A 1 110 ? -14.281 8.948 13.095 1.00 93.62 110 TRP A C 1
ATOM 896 O O . TRP A 1 110 ? -15.395 8.690 12.625 1.00 93.62 110 TRP A O 1
ATOM 906 N N . LYS A 1 111 ? -13.578 10.015 12.709 1.00 93.75 111 LYS A N 1
ATOM 907 C CA . LYS A 1 111 ? -14.050 10.939 11.664 1.00 93.75 111 LYS A CA 1
ATOM 908 C C . LYS A 1 111 ? -13.863 10.393 10.251 1.00 93.75 111 LYS A C 1
ATOM 910 O O . LYS A 1 111 ? -14.578 10.824 9.345 1.00 93.75 111 LYS A O 1
ATOM 915 N N . GLY A 1 112 ? -12.902 9.493 10.055 1.00 93.44 112 GLY A N 1
ATOM 916 C CA . GLY A 1 112 ? -12.596 8.920 8.750 1.00 93.44 112 GLY A CA 1
ATOM 917 C C . GLY A 1 112 ? -13.654 7.927 8.282 1.00 93.44 112 GLY A C 1
ATOM 918 O O . GLY A 1 112 ? -14.443 7.392 9.065 1.00 93.44 112 GLY A O 1
ATOM 919 N N . GLU A 1 113 ? -13.666 7.672 6.974 1.00 95.50 113 GLU A N 1
ATOM 920 C CA . GLU A 1 113 ? -14.494 6.611 6.405 1.00 95.50 113 GLU A CA 1
ATOM 921 C C . GLU A 1 113 ? -14.117 5.257 7.019 1.00 95.50 113 GLU A C 1
ATOM 923 O O . GLU A 1 113 ? -12.989 5.056 7.464 1.00 95.50 113 GLU A O 1
ATOM 928 N N . GLY A 1 114 ? -15.065 4.325 7.070 1.00 96.38 114 GLY A N 1
ATOM 929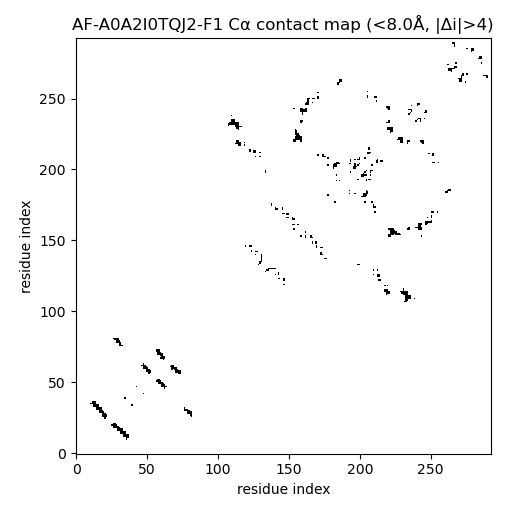 C CA . GLY A 1 114 ? -14.783 2.958 7.492 1.00 96.38 114 GLY A CA 1
ATOM 930 C C . GLY A 1 114 ? -14.002 2.170 6.443 1.00 96.38 114 GLY A C 1
ATOM 931 O O . GLY A 1 114 ? -13.692 2.646 5.345 1.00 96.38 114 GLY A O 1
ATOM 932 N N . THR A 1 115 ? -13.712 0.919 6.779 1.00 98.19 115 THR A N 1
ATOM 933 C CA . THR A 1 115 ? -13.049 -0.022 5.881 1.00 98.19 115 THR A CA 1
ATOM 934 C C . THR A 1 115 ? -13.821 -0.191 4.571 1.00 98.19 115 THR A C 1
ATOM 936 O O . THR A 1 115 ? -15.051 -0.237 4.529 1.00 98.19 115 THR A O 1
ATOM 939 N N . THR A 1 116 ? -13.087 -0.331 3.470 1.00 98.31 116 THR A N 1
ATOM 940 C CA . THR A 1 116 ? -13.669 -0.544 2.142 1.00 98.31 116 THR A CA 1
ATOM 941 C C . THR A 1 116 ? -14.476 -1.841 2.119 1.00 98.31 116 THR A C 1
ATOM 943 O O . THR A 1 116 ? -13.988 -2.905 2.505 1.00 98.31 116 THR A O 1
ATOM 946 N N . ARG A 1 117 ? -15.722 -1.791 1.638 1.00 97.44 117 ARG A N 1
ATOM 947 C CA . ARG A 1 117 ? -16.577 -2.987 1.548 1.00 97.44 117 ARG A CA 1
ATOM 948 C C . ARG A 1 117 ? -15.930 -4.057 0.669 1.00 97.44 117 ARG A C 1
ATOM 950 O O . ARG A 1 117 ? -15.413 -3.747 -0.399 1.00 97.44 117 ARG A O 1
ATOM 957 N N . ASN A 1 118 ? -16.029 -5.320 1.089 1.00 97.25 118 ASN A N 1
ATOM 958 C CA . ASN A 1 118 ? -15.427 -6.469 0.399 1.00 97.25 118 ASN A CA 1
ATOM 959 C C . ASN A 1 118 ? -13.897 -6.378 0.245 1.00 97.25 118 ASN A C 1
ATOM 961 O O . ASN A 1 118 ? -13.358 -6.892 -0.737 1.00 97.25 118 ASN A O 1
ATOM 965 N N . LEU A 1 119 ? -13.208 -5.739 1.202 1.00 98.00 119 LEU A N 1
ATOM 966 C CA . LEU A 1 119 ? -11.761 -5.511 1.161 1.00 98.00 119 LEU A CA 1
ATOM 967 C C . LEU A 1 119 ? -10.962 -6.768 0.782 1.00 98.00 119 LEU A C 1
ATOM 969 O O . LEU A 1 119 ? -10.129 -6.695 -0.111 1.00 98.00 119 LEU A O 1
ATOM 973 N N . GLU A 1 120 ? -11.263 -7.916 1.394 1.00 97.44 120 GLU A N 1
ATOM 974 C CA . GLU A 1 120 ? -10.602 -9.197 1.109 1.00 97.44 120 GLU A CA 1
ATOM 975 C C . GLU A 1 120 ? -10.678 -9.589 -0.370 1.00 97.44 120 GLU A C 1
ATOM 977 O O . GLU A 1 120 ? -9.661 -9.828 -1.021 1.00 97.44 120 GLU A O 1
ATOM 982 N N . ASN A 1 121 ? -11.888 -9.594 -0.930 1.00 97.94 121 ASN A N 1
ATOM 983 C CA . ASN A 1 121 ? -12.114 -9.973 -2.322 1.00 97.94 121 ASN A CA 1
ATOM 984 C C . ASN A 1 121 ? -11.424 -9.002 -3.286 1.00 97.94 121 ASN A C 1
ATOM 986 O O . ASN A 1 121 ? -10.867 -9.426 -4.299 1.00 97.94 121 ASN A O 1
ATOM 990 N N . ILE A 1 122 ? -11.441 -7.704 -2.968 1.00 98.31 122 ILE A N 1
ATOM 991 C CA . ILE A 1 122 ? -10.759 -6.676 -3.763 1.00 98.31 122 ILE A CA 1
ATOM 992 C C . ILE A 1 122 ? -9.247 -6.900 -3.722 1.00 98.31 122 ILE A C 1
ATOM 994 O O . ILE A 1 122 ? -8.604 -6.913 -4.768 1.00 98.31 122 ILE A O 1
ATOM 998 N N . ALA A 1 123 ? -8.687 -7.106 -2.533 1.00 97.12 123 ALA A N 1
ATOM 999 C CA . ALA A 1 123 ? -7.261 -7.290 -2.308 1.00 97.12 123 ALA A CA 1
ATOM 1000 C C . ALA A 1 123 ? -6.722 -8.551 -3.008 1.00 97.12 123 ALA A C 1
ATOM 1002 O O . ALA A 1 123 ? -5.757 -8.488 -3.775 1.00 97.12 123 ALA A O 1
ATOM 1003 N N . ILE A 1 124 ? -7.400 -9.689 -2.829 1.00 98.06 124 ILE A N 1
ATOM 1004 C CA . ILE A 1 124 ? -7.064 -10.949 -3.505 1.00 98.06 124 ILE A CA 1
ATOM 1005 C C . ILE A 1 124 ? -7.225 -10.806 -5.024 1.00 98.06 124 ILE A C 1
ATOM 1007 O O . ILE A 1 124 ? -6.340 -11.210 -5.781 1.00 98.06 124 ILE A O 1
ATOM 1011 N N . GLY A 1 125 ? -8.321 -10.191 -5.479 1.00 98.06 125 GLY A N 1
ATOM 1012 C CA . GLY A 1 125 ? -8.568 -9.937 -6.898 1.00 98.06 125 GLY A CA 1
ATOM 1013 C C . GLY A 1 125 ? -7.473 -9.083 -7.540 1.00 98.06 125 GLY A C 1
ATOM 1014 O O . GLY A 1 125 ? -6.970 -9.434 -8.605 1.00 98.06 125 GLY A O 1
ATOM 1015 N N . ARG A 1 126 ? -7.037 -8.014 -6.863 1.00 97.62 126 ARG A N 1
ATOM 1016 C CA . ARG A 1 126 ? -5.933 -7.148 -7.306 1.00 97.62 126 ARG A CA 1
ATOM 1017 C C . ARG A 1 126 ? -4.604 -7.886 -7.373 1.00 97.62 126 ARG A C 1
ATOM 1019 O O . ARG A 1 126 ? -3.858 -7.681 -8.324 1.00 97.62 126 ARG A O 1
ATOM 1026 N N . CYS A 1 127 ? -4.318 -8.765 -6.415 1.00 98.00 127 CYS A N 1
ATOM 1027 C CA . CYS A 1 127 ? -3.122 -9.602 -6.472 1.00 98.00 127 CYS A CA 1
ATOM 1028 C C . CYS A 1 127 ? -3.113 -10.479 -7.734 1.00 98.00 127 CYS A C 1
ATOM 1030 O O . CYS A 1 127 ? -2.129 -10.475 -8.477 1.00 98.00 127 CYS A O 1
ATOM 1032 N N . TYR A 1 128 ? -4.221 -11.169 -8.027 1.00 97.94 128 TYR A N 1
ATOM 1033 C CA . TYR A 1 128 ? -4.315 -11.997 -9.231 1.00 97.94 128 TYR A CA 1
ATOM 1034 C C . TYR A 1 128 ? -4.279 -11.179 -10.524 1.00 97.94 128 TYR A C 1
ATOM 1036 O O . TYR A 1 128 ? -3.563 -11.557 -11.449 1.00 97.94 128 TYR A O 1
ATOM 1044 N N . ASP A 1 129 ? -4.992 -10.053 -10.590 1.00 96.56 129 ASP A N 1
ATOM 1045 C CA . ASP A 1 129 ? -4.934 -9.142 -11.741 1.00 96.56 129 ASP A CA 1
ATOM 1046 C C . ASP A 1 129 ? -3.495 -8.675 -11.993 1.00 96.56 129 ASP A C 1
ATOM 1048 O O . ASP A 1 129 ? -2.993 -8.714 -13.120 1.00 96.56 129 ASP A O 1
ATOM 1052 N N . TYR A 1 130 ? -2.772 -8.339 -10.924 1.00 95.75 130 TYR A N 1
ATOM 1053 C CA . TYR A 1 130 ? -1.404 -7.872 -11.041 1.00 95.75 130 TYR A CA 1
ATOM 1054 C C . TYR A 1 130 ? -0.462 -8.948 -11.596 1.00 95.75 130 TYR A C 1
ATOM 1056 O O . TYR A 1 130 ? 0.225 -8.707 -12.590 1.00 95.75 130 TYR A O 1
ATOM 1064 N N . ILE A 1 131 ? -0.455 -10.150 -11.008 1.00 96.12 131 ILE A N 1
ATOM 1065 C CA . ILE A 1 131 ? 0.472 -11.222 -11.422 1.00 96.12 131 ILE A CA 1
ATOM 1066 C C . ILE A 1 131 ? 0.089 -11.879 -12.756 1.00 96.12 131 ILE A C 1
ATOM 1068 O O . ILE A 1 131 ? 0.913 -12.565 -13.355 1.00 96.12 131 ILE A O 1
ATOM 1072 N N . ARG A 1 132 ? -1.154 -11.716 -13.230 1.00 95.31 132 ARG A N 1
ATOM 1073 C CA . ARG A 1 132 ? -1.623 -12.318 -14.492 1.00 95.31 132 ARG A CA 1
ATOM 1074 C C . ARG A 1 132 ? -1.663 -11.344 -15.657 1.00 95.31 132 ARG A C 1
ATOM 1076 O O . ARG A 1 132 ? -1.373 -11.754 -16.777 1.00 95.31 132 ARG A O 1
ATOM 1083 N N . ILE A 1 133 ? -2.051 -10.094 -15.413 1.00 93.50 133 ILE A N 1
ATOM 1084 C CA . ILE A 1 133 ? -2.391 -9.129 -16.466 1.00 93.50 133 ILE A CA 1
ATOM 1085 C C . ILE A 1 133 ? -1.456 -7.922 -16.439 1.00 93.50 133 ILE A C 1
ATOM 1087 O O . ILE A 1 133 ? -0.956 -7.518 -17.490 1.00 93.50 133 ILE A O 1
ATOM 1091 N N . VAL A 1 134 ? -1.216 -7.335 -15.263 1.00 91.19 134 VAL A N 1
ATOM 1092 C CA . VAL A 1 134 ? -0.448 -6.080 -15.161 1.00 91.19 134 VAL A CA 1
ATOM 1093 C C . VAL A 1 134 ? 1.046 -6.326 -15.351 1.00 91.19 134 VAL A C 1
ATOM 1095 O O . VAL A 1 134 ? 1.669 -5.688 -16.201 1.00 91.19 134 VAL A O 1
ATOM 1098 N N . ASN A 1 135 ? 1.621 -7.254 -14.585 1.00 91.50 135 ASN A N 1
ATOM 1099 C CA . ASN A 1 135 ? 3.041 -7.576 -14.631 1.00 91.50 135 ASN A CA 1
ATOM 1100 C C . ASN A 1 135 ? 3.297 -9.081 -14.419 1.00 91.50 135 ASN A C 1
ATOM 1102 O O . ASN A 1 135 ? 3.715 -9.503 -13.336 1.00 91.50 135 ASN A O 1
ATOM 1106 N N . PRO A 1 136 ? 3.121 -9.900 -15.474 1.00 92.44 136 PRO A N 1
ATOM 1107 C CA . PRO A 1 136 ? 3.352 -11.343 -15.401 1.00 92.44 136 PRO A CA 1
ATOM 1108 C C . PRO A 1 136 ? 4.786 -11.743 -15.030 1.00 92.44 136 PRO A C 1
ATOM 1110 O O . PRO A 1 136 ? 5.015 -12.860 -14.573 1.00 92.44 136 PRO A O 1
ATOM 1113 N N . ALA A 1 137 ? 5.763 -10.841 -15.196 1.00 91.44 137 ALA A N 1
ATOM 1114 C CA . ALA A 1 137 ? 7.161 -11.106 -14.861 1.00 91.44 137 ALA A CA 1
ATOM 1115 C C . ALA A 1 137 ? 7.411 -11.241 -13.348 1.00 91.44 137 ALA A C 1
ATOM 1117 O O . ALA A 1 137 ? 8.443 -11.780 -12.956 1.00 91.44 137 ALA A O 1
ATOM 1118 N N . VAL A 1 138 ? 6.477 -10.789 -12.499 1.00 92.06 138 VAL A N 1
ATOM 1119 C CA . VAL A 1 138 ? 6.537 -11.003 -11.041 1.00 92.06 138 VAL A CA 1
ATOM 1120 C C . VAL A 1 138 ? 6.432 -12.484 -10.669 1.00 92.06 138 VAL A C 1
ATOM 1122 O O . VAL A 1 138 ? 6.957 -12.889 -9.631 1.00 92.06 138 VAL A O 1
ATOM 1125 N N . GLY A 1 139 ? 5.808 -13.295 -11.526 1.00 93.44 139 GLY A N 1
ATOM 1126 C CA . GLY A 1 139 ? 5.597 -14.715 -11.277 1.00 93.44 139 GLY A CA 1
ATOM 1127 C C . GLY A 1 139 ? 4.505 -14.993 -10.244 1.00 93.44 139 GLY A C 1
ATOM 1128 O O . GLY A 1 139 ? 3.794 -14.099 -9.784 1.00 93.44 139 GLY A O 1
ATOM 1129 N N . GLU A 1 140 ? 4.351 -16.273 -9.906 1.00 95.75 140 GLU A N 1
ATOM 1130 C CA . GLU A 1 140 ? 3.335 -16.728 -8.956 1.00 95.75 140 GLU A CA 1
ATOM 1131 C C . GLU A 1 140 ? 3.561 -16.157 -7.555 1.00 95.75 140 GLU A C 1
ATOM 1133 O O . GLU A 1 140 ? 4.676 -16.153 -7.027 1.00 95.75 140 GLU A O 1
ATOM 1138 N N . LYS A 1 141 ? 2.464 -15.740 -6.925 1.00 96.44 141 LYS A N 1
ATOM 1139 C CA . LYS A 1 141 ? 2.420 -15.272 -5.540 1.00 96.44 141 LYS A CA 1
ATOM 1140 C C . LYS A 1 141 ? 1.236 -15.916 -4.829 1.00 96.44 141 LYS A C 1
ATOM 1142 O O . LYS A 1 141 ? 0.184 -16.137 -5.425 1.00 96.44 141 LYS A O 1
ATOM 1147 N N . ASN A 1 142 ? 1.393 -16.207 -3.539 1.00 97.75 142 ASN A N 1
ATOM 1148 C CA . ASN A 1 142 ? 0.293 -16.712 -2.722 1.00 97.75 142 ASN A CA 1
ATOM 1149 C C . ASN A 1 142 ? -0.620 -15.548 -2.304 1.00 97.75 142 ASN A C 1
ATOM 1151 O O . ASN A 1 142 ? -0.429 -14.971 -1.235 1.00 97.75 142 ASN A O 1
ATOM 1155 N N . CYS A 1 143 ? -1.595 -15.201 -3.147 1.00 98.19 143 CYS A N 1
ATOM 1156 C CA . CYS A 1 143 ? -2.484 -14.058 -2.916 1.00 98.19 143 CYS A CA 1
ATOM 1157 C C . CYS A 1 143 ? -3.306 -14.175 -1.623 1.00 98.19 143 CYS A C 1
ATOM 1159 O O . CYS A 1 143 ? -3.450 -13.183 -0.912 1.00 98.19 143 CYS A O 1
ATOM 1161 N N . SER A 1 144 ? -3.785 -15.373 -1.270 1.00 98.25 144 SER A N 1
ATOM 1162 C CA . SER A 1 144 ? -4.468 -15.600 0.011 1.00 98.25 144 SER A CA 1
ATOM 1163 C C . SER A 1 144 ? -3.516 -15.415 1.192 1.00 98.25 144 SER A C 1
ATOM 1165 O O . SER A 1 144 ? -3.844 -14.718 2.142 1.00 98.25 144 SER A O 1
ATOM 1167 N N . GLY A 1 145 ? -2.296 -15.959 1.114 1.00 98.25 145 GLY A N 1
ATOM 1168 C CA . GLY A 1 145 ? -1.281 -15.759 2.154 1.00 98.25 145 GLY A CA 1
ATOM 1169 C C . GLY A 1 145 ? -0.854 -14.295 2.310 1.00 98.25 145 GLY A C 1
ATOM 1170 O O . GLY A 1 145 ? -0.609 -13.838 3.424 1.00 98.25 145 GLY A O 1
ATOM 1171 N N . MET A 1 146 ? -0.808 -13.540 1.209 1.00 98.19 146 MET A N 1
ATOM 1172 C CA . MET A 1 146 ? -0.573 -12.096 1.237 1.00 98.19 146 MET A CA 1
ATOM 1173 C C . MET A 1 146 ? -1.721 -11.350 1.916 1.00 98.19 146 MET A C 1
ATOM 1175 O O . MET A 1 146 ? -1.459 -10.485 2.744 1.00 98.19 146 MET A O 1
ATOM 1179 N N . TRP A 1 147 ? -2.974 -11.694 1.610 1.00 98.25 147 TRP A N 1
ATOM 1180 C CA . TRP A 1 147 ? -4.132 -11.128 2.301 1.00 98.25 147 TRP A CA 1
ATOM 1181 C C . TRP A 1 147 ? -4.083 -11.380 3.809 1.00 98.25 147 TRP A C 1
ATOM 1183 O O . TRP A 1 147 ? -4.221 -10.436 4.582 1.00 98.25 147 TRP A O 1
ATOM 1193 N N . GLU A 1 148 ? -3.800 -12.611 4.232 1.00 98.31 148 GLU A N 1
ATOM 1194 C CA . GLU A 1 148 ? -3.679 -12.935 5.655 1.00 98.31 148 GLU A CA 1
ATOM 1195 C C . GLU A 1 148 ? -2.559 -12.130 6.324 1.00 98.31 148 GLU A C 1
ATOM 1197 O O . GLU A 1 148 ? -2.763 -11.539 7.382 1.00 98.31 148 GLU A O 1
ATOM 1202 N N . ALA A 1 149 ? -1.384 -12.037 5.692 1.00 98.50 149 ALA A N 1
ATOM 1203 C CA . ALA A 1 149 ? -0.280 -11.226 6.205 1.00 98.50 149 ALA A CA 1
ATOM 1204 C C . ALA A 1 149 ? -0.638 -9.733 6.297 1.00 98.50 149 ALA A C 1
ATOM 1206 O O . ALA A 1 149 ? -0.271 -9.074 7.267 1.00 98.50 149 ALA A O 1
ATOM 1207 N N . PHE A 1 150 ? -1.364 -9.210 5.307 1.00 98.50 150 PHE A N 1
ATOM 1208 C CA . PHE A 1 150 ? -1.843 -7.831 5.285 1.00 98.50 150 PHE A CA 1
ATOM 1209 C C . PHE A 1 150 ? -2.844 -7.565 6.411 1.00 98.50 150 PHE A C 1
ATOM 1211 O O . PHE A 1 150 ? -2.673 -6.625 7.180 1.00 98.50 150 PHE A O 1
ATOM 1218 N N . LYS A 1 151 ? -3.867 -8.416 6.540 1.00 98.19 151 LYS A N 1
ATOM 1219 C CA . LYS A 1 151 ? -4.913 -8.304 7.560 1.00 98.19 151 LYS A CA 1
ATOM 1220 C C . LYS A 1 151 ? -4.321 -8.387 8.970 1.00 98.19 151 LYS A C 1
ATOM 1222 O O . LYS A 1 151 ? -4.606 -7.539 9.814 1.00 98.19 151 LYS A O 1
ATOM 1227 N N . ASN A 1 152 ? -3.434 -9.356 9.203 1.00 98.06 152 ASN A N 1
ATOM 1228 C CA . ASN A 1 152 ? -2.778 -9.582 10.496 1.00 98.06 152 ASN A CA 1
ATOM 1229 C C . ASN A 1 152 ? -1.886 -8.421 10.959 1.00 98.06 152 ASN A C 1
ATOM 1231 O O . ASN A 1 152 ? -1.555 -8.345 12.143 1.00 98.06 152 ASN A O 1
ATOM 1235 N N . ALA A 1 153 ? -1.521 -7.495 10.069 1.00 98.00 153 ALA A N 1
ATOM 1236 C CA . ALA A 1 153 ? -0.773 -6.307 10.456 1.00 98.00 153 ALA A CA 1
ATOM 1237 C C . ALA A 1 153 ? -1.587 -5.372 11.367 1.00 98.00 153 ALA A C 1
ATOM 1239 O O . ALA A 1 153 ? -0.998 -4.714 12.226 1.00 98.00 153 ALA A O 1
ATOM 1240 N N . PHE A 1 154 ? -2.917 -5.327 11.218 1.00 97.69 154 PHE A N 1
ATOM 1241 C CA . PHE A 1 154 ? -3.751 -4.306 11.863 1.00 97.69 154 PHE A CA 1
ATOM 1242 C C . PHE A 1 154 ? -5.001 -4.822 12.593 1.00 97.69 154 PHE A C 1
ATOM 1244 O O . PHE A 1 154 ? -5.594 -4.061 13.357 1.00 97.69 154 PHE A O 1
ATOM 1251 N N . ILE A 1 155 ? -5.425 -6.076 12.394 1.00 97.25 155 ILE A N 1
ATOM 1252 C CA . ILE A 1 155 ? -6.521 -6.647 13.197 1.00 97.25 155 ILE A CA 1
ATOM 1253 C C . ILE A 1 155 ? -6.082 -6.899 14.641 1.00 97.25 155 ILE A C 1
ATOM 1255 O O . ILE A 1 155 ? -4.899 -7.113 14.911 1.00 97.25 155 ILE A O 1
ATOM 1259 N N . ASN A 1 156 ? -7.048 -6.932 15.561 1.00 95.75 156 ASN A N 1
ATOM 1260 C CA . ASN A 1 156 ? -6.828 -7.202 16.981 1.00 95.75 156 ASN A CA 1
ATOM 1261 C C . ASN A 1 156 ? -5.802 -6.256 17.640 1.00 95.75 156 ASN A C 1
ATOM 1263 O O . ASN A 1 156 ? -5.101 -6.626 18.582 1.00 95.75 156 ASN A O 1
ATOM 1267 N N . LYS A 1 157 ? -5.694 -5.030 17.122 1.00 96.19 157 LYS A N 1
ATOM 1268 C CA . LYS A 1 157 ? -4.796 -3.973 17.596 1.00 96.19 157 LYS A CA 1
ATOM 1269 C C . LYS A 1 157 ? -5.576 -2.676 17.743 1.00 96.19 157 LYS A C 1
ATOM 1271 O O . LYS A 1 157 ? -6.591 -2.477 17.076 1.00 96.19 157 LYS A O 1
ATOM 1276 N N . ASP A 1 158 ? -5.093 -1.784 18.604 1.00 95.75 158 ASP A N 1
ATOM 1277 C CA . ASP A 1 158 ? -5.631 -0.428 18.652 1.00 95.75 158 ASP A CA 1
ATOM 1278 C C . ASP A 1 158 ? -5.378 0.251 17.288 1.00 95.75 158 ASP A C 1
ATOM 1280 O O . ASP A 1 158 ? -4.216 0.300 16.859 1.00 95.75 158 ASP A O 1
ATOM 1284 N N . PRO A 1 159 ? -6.425 0.768 16.608 1.00 96.06 159 PRO A N 1
ATOM 1285 C CA . PRO A 1 159 ? -6.311 1.409 15.297 1.00 96.06 159 PRO A CA 1
ATOM 1286 C C . PRO A 1 159 ? -5.318 2.572 15.210 1.00 96.06 159 PRO A C 1
ATOM 1288 O O . PRO A 1 159 ? -4.939 2.921 14.098 1.00 96.06 159 PRO A O 1
ATOM 1291 N N . CYS A 1 160 ? -4.885 3.144 16.337 1.00 96.06 160 CYS A N 1
ATOM 1292 C CA . CYS A 1 160 ? -3.888 4.215 16.422 1.00 96.06 160 CYS A CA 1
ATOM 1293 C C . CYS A 1 160 ? -2.497 3.753 16.892 1.00 96.06 160 CYS A C 1
ATOM 1295 O O . CYS A 1 160 ? -1.630 4.579 17.184 1.00 96.06 160 CYS A O 1
ATOM 1297 N N . SER A 1 161 ? -2.270 2.441 16.983 1.00 96.31 161 SER A N 1
ATOM 1298 C CA . SER A 1 161 ? -1.000 1.841 17.420 1.00 96.31 161 SER A CA 1
ATOM 1299 C C . SER A 1 161 ? -0.322 0.989 16.346 1.00 96.31 161 SER A C 1
ATOM 13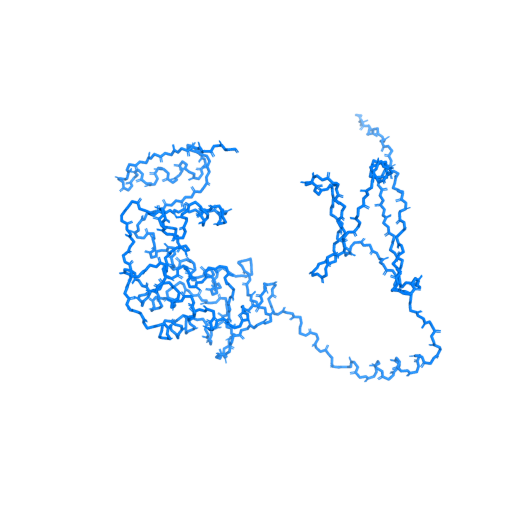01 O O . SER A 1 161 ? 0.589 0.220 16.651 1.00 96.31 161 SER A O 1
ATOM 1303 N N . ILE A 1 162 ? -0.755 1.109 15.089 1.00 97.50 162 ILE A N 1
ATOM 1304 C CA . ILE A 1 162 ? -0.228 0.294 13.995 1.00 97.50 162 ILE A CA 1
ATOM 1305 C C . ILE A 1 162 ? 1.087 0.903 13.533 1.00 97.50 162 ILE A C 1
ATOM 1307 O O . ILE A 1 162 ? 1.141 2.085 13.201 1.00 97.50 162 ILE A O 1
ATOM 1311 N N . LEU A 1 163 ? 2.150 0.110 13.475 1.00 94.00 163 LEU A N 1
ATOM 1312 C CA . LEU A 1 163 ? 3.476 0.566 13.065 1.00 94.00 163 LEU A CA 1
ATOM 1313 C C . LEU A 1 163 ? 3.813 0.070 11.654 1.00 94.00 163 LEU A C 1
ATOM 1315 O O . LEU A 1 163 ? 3.362 -1.003 11.258 1.00 94.00 163 LEU A O 1
ATOM 1319 N N . PRO A 1 164 ? 4.679 0.770 10.896 1.00 92.38 164 PRO A N 1
ATOM 1320 C CA . PRO A 1 164 ? 5.102 0.310 9.570 1.00 92.38 164 PRO A CA 1
ATOM 1321 C C . PRO A 1 164 ? 5.641 -1.127 9.570 1.00 92.38 164 PRO A C 1
ATOM 1323 O O . PRO A 1 164 ? 5.309 -1.927 8.698 1.00 92.38 164 PRO A O 1
ATOM 1326 N N . LYS A 1 165 ? 6.404 -1.485 10.610 1.00 92.00 165 LYS A N 1
ATOM 1327 C CA . LYS A 1 165 ? 6.980 -2.823 10.779 1.00 92.00 165 LYS A CA 1
ATOM 1328 C C . LYS A 1 165 ? 5.929 -3.934 10.880 1.00 92.00 165 LYS A C 1
ATOM 1330 O O . LYS A 1 165 ? 6.221 -5.073 10.530 1.00 92.00 165 LYS A O 1
ATOM 1335 N N . ASP A 1 166 ? 4.702 -3.626 11.294 1.00 97.44 166 ASP A N 1
ATOM 1336 C CA . ASP A 1 166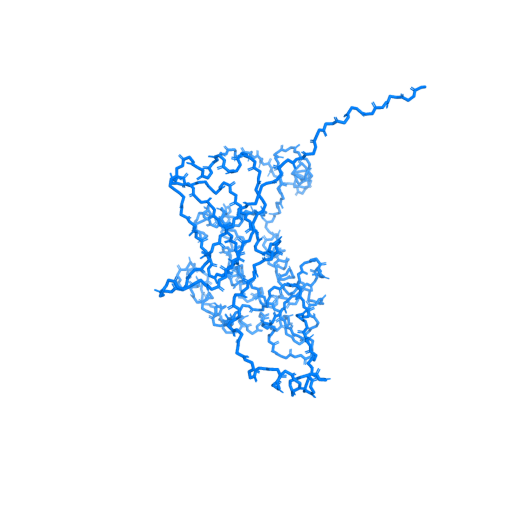 ? 3.630 -4.623 11.339 1.00 97.44 166 ASP A CA 1
ATOM 1337 C C . ASP A 1 166 ? 3.293 -5.185 9.947 1.00 97.44 166 ASP A C 1
ATOM 1339 O O . ASP A 1 166 ? 2.845 -6.325 9.837 1.00 97.44 166 ASP A O 1
ATOM 1343 N N . TYR A 1 167 ? 3.569 -4.427 8.880 1.00 98.00 167 TYR A N 1
ATOM 1344 C CA . TYR A 1 167 ? 3.377 -4.855 7.492 1.00 98.00 167 TYR A CA 1
ATOM 1345 C C . TYR A 1 167 ? 4.591 -5.570 6.882 1.00 98.00 167 TYR A C 1
ATOM 1347 O O . TYR A 1 167 ? 4.540 -5.959 5.715 1.00 98.00 167 TYR A O 1
ATOM 1355 N N . GLU A 1 168 ? 5.678 -5.779 7.631 1.00 95.62 168 GLU A N 1
ATOM 1356 C CA . GLU A 1 168 ? 6.933 -6.344 7.111 1.00 95.62 168 GLU A CA 1
ATOM 1357 C C . GLU A 1 168 ? 6.733 -7.706 6.431 1.00 95.62 168 GLU A C 1
ATOM 1359 O O . GLU A 1 168 ? 7.246 -7.942 5.336 1.00 95.62 168 GLU A O 1
ATOM 1364 N N . LEU A 1 169 ? 5.916 -8.583 7.022 1.00 97.69 169 LEU A N 1
ATOM 1365 C CA . LEU A 1 169 ? 5.604 -9.882 6.425 1.00 97.69 169 LEU A CA 1
ATOM 1366 C C . LEU A 1 169 ? 4.859 -9.740 5.091 1.00 97.69 169 LEU A C 1
ATOM 1368 O O . LEU A 1 169 ? 5.229 -10.388 4.112 1.00 97.69 169 LEU A O 1
ATOM 1372 N N . PHE A 1 170 ? 3.828 -8.892 5.039 1.00 98.19 170 PHE A N 1
ATOM 1373 C CA . PHE A 1 170 ? 3.076 -8.637 3.809 1.00 98.19 170 PHE A CA 1
ATOM 1374 C C . PHE A 1 170 ? 3.995 -8.111 2.705 1.00 98.19 170 PHE A C 1
ATOM 1376 O O . PHE A 1 170 ? 3.990 -8.630 1.584 1.00 98.19 170 PHE A O 1
ATOM 1383 N N . ILE A 1 171 ? 4.822 -7.122 3.045 1.00 95.00 171 ILE A N 1
ATOM 1384 C CA . ILE A 1 171 ? 5.777 -6.531 2.118 1.00 95.00 171 ILE A CA 1
ATOM 1385 C C . ILE A 1 171 ? 6.705 -7.609 1.570 1.00 95.00 171 ILE A C 1
ATOM 1387 O O . ILE A 1 171 ? 6.744 -7.793 0.356 1.00 95.00 171 ILE A O 1
ATOM 1391 N N . ASN A 1 172 ? 7.340 -8.408 2.428 1.00 94.50 172 ASN A N 1
ATOM 1392 C CA . ASN A 1 172 ? 8.259 -9.466 2.003 1.00 94.50 172 ASN A CA 1
ATOM 1393 C C . ASN A 1 172 ? 7.620 -10.479 1.041 1.00 94.50 172 ASN A C 1
ATOM 1395 O O . ASN A 1 172 ? 8.249 -10.891 0.065 1.00 94.50 172 ASN A O 1
ATOM 1399 N N . LEU A 1 173 ? 6.357 -10.849 1.262 1.00 96.81 173 LEU A N 1
ATOM 1400 C CA . LEU A 1 173 ? 5.624 -11.746 0.361 1.00 96.81 173 LEU A CA 1
ATOM 1401 C C . LEU A 1 173 ? 5.353 -11.098 -1.008 1.00 96.81 173 LEU A C 1
ATOM 1403 O O . LEU A 1 173 ? 5.452 -11.750 -2.055 1.00 96.81 173 LEU A O 1
ATOM 1407 N N . SER A 1 174 ? 5.046 -9.803 -1.007 1.00 95.50 174 SER A N 1
ATOM 1408 C CA . SER A 1 174 ? 4.702 -9.018 -2.198 1.00 95.50 174 SER A CA 1
ATOM 1409 C C . SER A 1 174 ? 5.907 -8.475 -2.982 1.00 95.50 174 SER A C 1
ATOM 1411 O O . SER A 1 174 ? 5.743 -8.018 -4.114 1.00 95.50 174 SER A O 1
ATOM 1413 N N . LEU A 1 175 ? 7.114 -8.530 -2.410 1.00 91.06 175 LEU A N 1
ATOM 1414 C CA . LEU A 1 175 ? 8.322 -7.971 -3.011 1.00 91.06 175 LEU A CA 1
ATOM 1415 C C . LEU A 1 175 ? 8.595 -8.559 -4.399 1.00 91.06 175 LEU A C 1
ATOM 1417 O O . LEU A 1 175 ? 8.475 -9.768 -4.639 1.00 91.06 175 LEU A O 1
ATOM 1421 N N . HIS A 1 176 ? 8.999 -7.683 -5.312 1.00 87.19 176 HIS A N 1
ATOM 1422 C CA . HIS A 1 176 ? 9.459 -8.029 -6.649 1.00 87.19 176 HIS A CA 1
ATOM 1423 C C . HIS A 1 176 ? 10.465 -6.989 -7.137 1.00 87.19 176 HIS A C 1
ATOM 1425 O O . HIS A 1 176 ? 10.532 -5.872 -6.626 1.00 87.19 176 HIS A O 1
ATOM 1431 N N . THR A 1 177 ? 11.238 -7.344 -8.159 1.00 80.12 177 THR A N 1
ATOM 1432 C CA . THR A 1 177 ? 12.189 -6.415 -8.769 1.00 80.12 177 THR A CA 1
ATOM 1433 C C . THR A 1 177 ? 11.448 -5.247 -9.420 1.00 80.12 177 THR A C 1
ATOM 1435 O O . THR A 1 177 ? 10.505 -5.448 -10.192 1.00 80.12 177 THR A O 1
ATOM 1438 N N . ILE A 1 178 ? 11.890 -4.028 -9.120 1.00 75.81 178 ILE A N 1
ATOM 1439 C CA . ILE A 1 178 ? 11.470 -2.809 -9.813 1.00 75.81 178 ILE A CA 1
ATOM 1440 C C . ILE A 1 178 ? 12.478 -2.574 -10.944 1.00 75.81 178 ILE A C 1
ATOM 1442 O O . ILE A 1 178 ? 13.683 -2.553 -10.676 1.00 75.81 178 ILE A O 1
ATOM 1446 N N . PRO A 1 179 ? 12.043 -2.438 -12.210 1.00 69.88 179 PRO A N 1
ATOM 1447 C CA . PRO A 1 179 ? 12.971 -2.211 -13.308 1.00 69.88 179 PRO A CA 1
ATOM 1448 C C . PRO A 1 179 ? 13.819 -0.950 -13.071 1.00 69.88 179 PRO A C 1
ATOM 1450 O O . PRO A 1 179 ? 13.262 0.096 -12.713 1.00 69.88 179 PRO A O 1
ATOM 1453 N N . PRO A 1 180 ? 15.144 -1.010 -13.302 1.00 65.88 180 PRO A N 1
ATOM 1454 C CA . PRO A 1 180 ? 16.003 0.156 -13.147 1.00 65.88 180 PRO A CA 1
ATOM 1455 C C . PRO A 1 180 ? 15.539 1.282 -14.079 1.00 65.88 180 PRO A C 1
ATOM 1457 O O . PRO A 1 180 ? 15.058 1.029 -15.186 1.00 65.88 180 PRO A O 1
ATOM 1460 N N . ASN A 1 181 ? 15.681 2.530 -13.628 1.00 66.81 181 ASN A N 1
ATOM 1461 C CA . ASN A 1 181 ? 15.304 3.750 -14.359 1.00 66.81 181 ASN A CA 1
ATOM 1462 C C . ASN A 1 181 ? 13.806 3.895 -14.691 1.00 66.81 181 ASN A C 1
ATOM 1464 O O . ASN A 1 181 ? 13.443 4.751 -15.498 1.00 66.81 181 ASN A O 1
ATOM 1468 N N . LYS A 1 182 ? 12.929 3.079 -14.092 1.00 72.31 182 LYS A N 1
ATOM 1469 C CA . LYS A 1 182 ? 11.473 3.239 -14.215 1.00 72.31 182 LYS A CA 1
ATOM 1470 C C . LYS A 1 182 ? 10.809 3.798 -12.964 1.00 72.31 182 LYS A C 1
ATOM 1472 O O . LYS A 1 182 ? 9.628 4.108 -13.046 1.00 72.31 182 LYS A O 1
ATOM 1477 N N . SER A 1 183 ? 11.508 3.924 -11.839 1.00 73.50 183 SER A N 1
ATOM 1478 C CA . SER A 1 183 ? 10.915 4.443 -10.604 1.00 73.50 183 SER A CA 1
ATOM 1479 C C . SER A 1 183 ? 10.357 5.857 -10.796 1.00 73.50 183 SER A C 1
ATOM 1481 O O . SER A 1 183 ? 10.976 6.709 -11.432 1.00 73.50 183 SER A O 1
ATOM 1483 N N . LEU A 1 184 ? 9.162 6.096 -10.255 1.00 76.56 184 LEU A N 1
ATOM 1484 C CA . LEU A 1 184 ? 8.490 7.393 -10.299 1.00 76.56 184 LEU A CA 1
ATOM 1485 C C . LEU A 1 184 ? 7.902 7.735 -8.933 1.00 76.56 184 LEU A C 1
ATOM 1487 O O . LEU A 1 184 ? 6.883 7.190 -8.515 1.00 76.56 184 LEU A O 1
ATOM 1491 N N . PHE A 1 185 ? 8.535 8.674 -8.245 1.00 74.69 185 PHE A N 1
ATOM 1492 C CA . PHE A 1 185 ? 8.039 9.191 -6.976 1.00 74.69 185 PHE A CA 1
ATOM 1493 C C . PHE A 1 185 ? 7.157 10.411 -7.205 1.00 74.69 185 PHE A C 1
ATOM 1495 O O . PHE A 1 185 ? 7.345 11.160 -8.165 1.00 74.69 185 PHE A O 1
ATOM 1502 N N . TRP A 1 186 ? 6.191 10.607 -6.318 1.00 71.62 186 TRP A N 1
ATOM 1503 C CA . TRP A 1 186 ? 5.249 11.708 -6.405 1.00 71.62 186 TRP A CA 1
ATOM 1504 C C . TRP A 1 186 ? 4.700 12.079 -5.033 1.00 71.62 186 TRP A C 1
ATOM 1506 O O . TRP A 1 186 ? 4.727 11.275 -4.106 1.00 71.62 186 TRP A O 1
ATOM 1516 N N . GLU A 1 187 ? 4.165 13.292 -4.944 1.00 66.62 187 GLU A N 1
ATOM 1517 C CA . GLU A 1 187 ? 3.460 13.815 -3.779 1.00 66.62 187 GLU A CA 1
ATOM 1518 C C . GLU A 1 187 ? 2.210 14.564 -4.267 1.00 66.62 187 GLU A C 1
ATOM 1520 O O . GLU A 1 187 ? 2.270 15.302 -5.256 1.00 66.62 187 GLU A O 1
ATOM 1525 N N . ASN A 1 188 ? 1.062 14.315 -3.627 1.00 64.00 188 ASN A N 1
ATOM 1526 C CA . ASN A 1 188 ? -0.217 15.010 -3.848 1.00 64.00 188 ASN A CA 1
ATOM 1527 C C . ASN A 1 188 ? -0.742 15.074 -5.303 1.00 64.00 188 ASN A C 1
ATOM 1529 O O . ASN A 1 188 ? -1.523 15.957 -5.636 1.00 64.00 188 ASN A O 1
ATOM 1533 N N . ASN A 1 189 ? -0.354 14.132 -6.176 1.00 73.56 189 ASN A N 1
ATOM 1534 C CA . ASN A 1 189 ? -0.716 14.114 -7.606 1.00 73.56 189 ASN A CA 1
ATOM 1535 C C . ASN A 1 189 ? -0.968 12.693 -8.157 1.00 73.56 189 ASN A C 1
ATOM 1537 O O . ASN A 1 189 ? -0.675 12.396 -9.318 1.00 73.56 189 ASN A O 1
ATOM 1541 N N . GLN A 1 190 ? -1.524 11.804 -7.327 1.00 78.44 190 GLN A N 1
ATOM 1542 C CA . GLN A 1 190 ? -1.699 10.371 -7.614 1.00 78.44 190 GLN A CA 1
ATOM 1543 C C . GLN A 1 190 ? -2.345 10.087 -8.974 1.00 78.44 190 GLN A C 1
ATOM 1545 O O . GLN A 1 190 ? -1.845 9.280 -9.751 1.00 78.44 190 GLN A O 1
ATOM 1550 N N . LEU A 1 191 ? -3.440 10.783 -9.300 1.00 81.94 191 LEU A N 1
ATOM 1551 C CA . LEU A 1 191 ? -4.183 10.559 -10.546 1.00 81.94 191 LEU A CA 1
ATOM 1552 C C . LEU A 1 191 ? -3.353 10.902 -11.791 1.00 81.94 191 LEU A C 1
ATOM 1554 O O . LEU A 1 191 ? -3.371 10.164 -12.784 1.00 81.94 191 LEU A O 1
ATOM 1558 N N . LEU A 1 192 ? -2.598 12.003 -11.733 1.00 80.88 192 LEU A N 1
ATOM 1559 C CA . LEU A 1 192 ? -1.700 12.411 -12.811 1.00 80.88 192 LEU A CA 1
ATOM 1560 C C . LEU A 1 192 ? -0.583 11.381 -12.990 1.00 80.88 192 LEU A C 1
ATOM 1562 O O . LEU A 1 192 ? -0.291 10.973 -14.113 1.00 80.88 192 LEU A O 1
ATOM 1566 N N . VAL A 1 193 ? 0.008 10.937 -11.885 1.00 78.12 193 VAL A N 1
ATOM 1567 C CA . VAL A 1 193 ? 1.142 10.009 -11.885 1.00 78.12 193 VAL A CA 1
ATOM 1568 C C . VAL A 1 193 ? 0.728 8.628 -12.364 1.00 78.12 193 VAL A C 1
ATOM 1570 O O . VAL A 1 193 ? 1.398 8.078 -13.233 1.00 78.12 193 VAL A O 1
ATOM 1573 N N . ASN A 1 194 ? -0.419 8.117 -11.923 1.00 78.81 194 ASN A N 1
ATOM 1574 C CA . ASN A 1 194 ? -0.972 6.854 -12.412 1.00 78.81 194 ASN A CA 1
ATOM 1575 C C . ASN A 1 194 ? -1.205 6.904 -13.931 1.00 78.81 194 ASN A C 1
ATOM 1577 O O . ASN A 1 194 ? -0.880 5.963 -14.664 1.00 78.81 194 ASN A O 1
ATOM 1581 N N . THR A 1 195 ? -1.701 8.042 -14.431 1.00 81.81 195 THR A N 1
ATOM 1582 C CA . THR A 1 195 ? -1.871 8.265 -15.872 1.00 81.81 195 THR A CA 1
ATOM 1583 C C . THR A 1 195 ? -0.520 8.326 -16.584 1.00 81.81 195 THR A C 1
ATOM 1585 O O . THR A 1 195 ? -0.345 7.686 -17.621 1.00 81.81 195 THR A O 1
ATOM 1588 N N . PHE A 1 196 ? 0.458 9.049 -16.036 1.00 80.75 196 PHE A N 1
ATOM 1589 C CA . PHE A 1 196 ? 1.791 9.220 -16.616 1.00 80.75 196 PHE A CA 1
ATOM 1590 C C . PHE A 1 196 ? 2.614 7.921 -16.619 1.00 80.75 196 PHE A C 1
ATOM 1592 O O . PHE A 1 196 ? 3.187 7.559 -17.647 1.00 80.75 196 PHE A O 1
ATOM 1599 N N . GLY A 1 197 ? 2.601 7.153 -15.529 1.00 81.38 197 GLY A N 1
ATOM 1600 C CA . GLY A 1 197 ? 3.247 5.842 -15.431 1.00 81.38 197 GLY A CA 1
ATOM 1601 C C . GLY A 1 197 ? 2.618 4.805 -16.360 1.00 81.38 197 GLY A C 1
ATOM 1602 O O . GLY A 1 197 ? 3.318 3.971 -16.943 1.00 81.38 197 GLY A O 1
ATOM 1603 N N . GLY A 1 198 ? 1.310 4.928 -16.614 1.00 83.06 198 GLY A N 1
ATOM 1604 C CA . GLY A 1 198 ? 0.582 4.030 -17.507 1.00 83.06 198 GLY A CA 1
ATOM 1605 C C . GLY A 1 198 ? 0.524 2.607 -16.954 1.00 83.06 198 GLY A C 1
ATOM 1606 O O . GLY A 1 198 ? 0.781 1.665 -17.705 1.00 83.06 198 GLY A O 1
ATOM 1607 N N . ARG A 1 199 ? 0.219 2.468 -15.654 1.00 79.62 199 ARG A N 1
ATOM 1608 C CA . ARG A 1 199 ? 0.183 1.192 -14.913 1.00 79.62 199 ARG A CA 1
ATOM 1609 C C . ARG A 1 199 ? 1.511 0.431 -14.963 1.00 79.62 199 ARG A C 1
ATOM 1611 O O . ARG A 1 199 ? 1.569 -0.683 -15.481 1.00 79.62 199 ARG A O 1
ATOM 1618 N N . GLY A 1 200 ? 2.607 1.071 -14.564 1.00 77.62 200 GLY A N 1
ATOM 1619 C CA . GLY A 1 200 ? 3.941 0.452 -14.558 1.00 77.62 200 GLY A CA 1
ATOM 1620 C C . GLY A 1 200 ? 4.604 0.264 -15.933 1.00 77.62 200 GLY A C 1
ATOM 1621 O O . GLY A 1 200 ? 5.776 -0.113 -16.007 1.00 77.62 200 GLY A O 1
ATOM 1622 N N . ARG A 1 201 ? 3.901 0.520 -17.049 1.00 82.50 201 ARG A N 1
ATOM 1623 C CA . ARG A 1 201 ? 4.430 0.272 -18.406 1.00 82.50 201 ARG A CA 1
ATOM 1624 C C . ARG A 1 201 ? 5.570 1.224 -18.763 1.00 82.50 201 ARG A C 1
ATOM 1626 O O . ARG A 1 201 ? 6.620 0.779 -19.243 1.00 82.50 201 ARG A O 1
ATOM 1633 N N . ARG A 1 202 ? 5.359 2.525 -18.536 1.00 82.81 202 ARG A N 1
ATOM 1634 C CA . ARG A 1 202 ? 6.347 3.581 -18.817 1.00 82.81 202 ARG A CA 1
ATOM 1635 C C . ARG A 1 202 ? 7.219 3.825 -17.600 1.00 82.81 202 ARG A C 1
ATOM 1637 O O . ARG A 1 202 ? 8.430 3.655 -17.676 1.00 82.81 202 ARG A O 1
ATOM 1644 N N . TYR A 1 203 ? 6.563 4.133 -16.491 1.00 83.31 203 TYR A N 1
ATOM 1645 C CA . TYR A 1 203 ? 7.176 4.343 -15.193 1.00 83.31 203 TYR A CA 1
ATOM 1646 C C . TYR A 1 203 ? 6.384 3.582 -14.135 1.00 83.31 203 TYR A C 1
ATOM 1648 O O . TYR A 1 203 ? 5.190 3.345 -14.309 1.00 83.31 203 TYR A O 1
ATOM 1656 N N . MET A 1 204 ? 7.071 3.190 -13.073 1.00 81.56 204 MET A N 1
ATOM 1657 C CA . MET A 1 204 ? 6.572 2.425 -11.948 1.00 81.56 204 MET A CA 1
ATOM 1658 C C . MET A 1 204 ? 6.614 3.317 -10.713 1.00 81.56 204 MET A C 1
ATOM 1660 O O . MET A 1 204 ? 7.672 3.538 -10.120 1.00 81.56 204 MET A O 1
ATOM 1664 N N . SER A 1 205 ? 5.458 3.875 -10.371 1.00 86.44 205 SER A N 1
ATOM 1665 C CA . SER A 1 205 ? 5.261 4.552 -9.096 1.00 86.44 205 SER A CA 1
ATOM 1666 C C . SER A 1 205 ? 5.038 3.559 -7.961 1.00 86.44 205 SER A C 1
ATOM 1668 O O . SER A 1 205 ? 4.899 2.358 -8.196 1.00 86.44 205 SER A O 1
ATOM 1670 N N . LEU A 1 206 ? 4.973 4.059 -6.724 1.00 87.19 206 LEU A N 1
ATOM 1671 C CA . LEU A 1 206 ? 4.669 3.225 -5.562 1.00 87.19 206 LEU A CA 1
ATOM 1672 C C . LEU A 1 206 ? 3.379 2.417 -5.773 1.00 87.19 206 LEU A C 1
ATOM 1674 O O . LEU A 1 206 ? 3.388 1.205 -5.577 1.00 87.19 206 LEU A O 1
ATOM 1678 N N . GLY A 1 207 ? 2.312 3.063 -6.256 1.00 88.50 207 GLY A N 1
ATOM 1679 C CA . GLY A 1 207 ? 1.025 2.425 -6.558 1.00 88.50 207 GLY A CA 1
ATOM 1680 C C . GLY A 1 207 ? 1.063 1.432 -7.728 1.00 88.50 207 GLY A C 1
ATOM 1681 O O . GLY A 1 207 ? 0.177 0.593 -7.842 1.00 88.50 207 GLY A O 1
ATOM 1682 N N . ASP A 1 208 ? 2.102 1.473 -8.570 1.00 90.50 208 ASP A N 1
ATOM 1683 C CA . ASP A 1 208 ? 2.300 0.523 -9.673 1.00 90.50 208 ASP A CA 1
ATOM 1684 C C . ASP A 1 208 ? 3.076 -0.740 -9.254 1.00 90.50 208 ASP A C 1
ATOM 1686 O O . ASP A 1 208 ? 3.269 -1.629 -10.081 1.00 90.50 208 ASP A O 1
ATOM 1690 N N . THR A 1 209 ? 3.561 -0.825 -8.010 1.00 91.94 209 THR A N 1
ATOM 1691 C CA . THR A 1 209 ? 4.164 -2.051 -7.449 1.00 91.94 209 THR A CA 1
ATOM 1692 C C . THR A 1 209 ? 3.082 -3.032 -6.997 1.00 91.94 209 THR A C 1
ATOM 1694 O O . THR A 1 209 ? 1.947 -2.625 -6.773 1.00 91.94 209 THR A O 1
ATOM 1697 N N . LEU A 1 210 ? 3.402 -4.316 -6.792 1.00 94.94 210 LEU A N 1
ATOM 1698 C CA . LEU A 1 210 ? 2.411 -5.293 -6.315 1.00 94.94 210 LEU A CA 1
ATOM 1699 C C . LEU A 1 210 ? 1.818 -4.882 -4.961 1.00 94.94 210 LEU A C 1
ATOM 1701 O O . LEU A 1 210 ? 0.602 -4.922 -4.800 1.00 94.94 210 LEU A O 1
ATOM 1705 N N . PHE A 1 211 ? 2.651 -4.472 -3.999 1.00 94.62 211 PHE A N 1
ATOM 1706 C CA . PHE A 1 211 ? 2.154 -4.017 -2.698 1.00 94.62 211 PHE A CA 1
ATOM 1707 C C . PHE A 1 211 ? 1.393 -2.699 -2.799 1.00 94.62 211 PHE A C 1
ATOM 1709 O O . PHE A 1 211 ? 0.335 -2.585 -2.195 1.00 94.62 211 PHE A O 1
ATOM 1716 N N . GLY A 1 212 ? 1.860 -1.722 -3.580 1.00 93.56 212 GLY A N 1
ATOM 1717 C CA . GLY A 1 212 ? 1.117 -0.474 -3.752 1.00 93.56 212 GLY A CA 1
ATOM 1718 C C . GLY A 1 212 ? -0.232 -0.700 -4.429 1.00 93.56 212 GLY A C 1
ATOM 1719 O O . GLY A 1 212 ? -1.257 -0.273 -3.907 1.00 93.56 212 GLY A O 1
ATOM 1720 N N . PHE A 1 213 ? -0.254 -1.464 -5.522 1.00 94.12 213 PHE A N 1
ATOM 1721 C CA . PHE A 1 213 ? -1.467 -1.824 -6.258 1.00 94.12 213 PHE A CA 1
ATOM 1722 C C . PHE A 1 213 ? -2.479 -2.557 -5.370 1.00 94.12 213 PHE A C 1
ATOM 1724 O O . PHE A 1 213 ? -3.688 -2.360 -5.504 1.00 94.12 213 PHE A O 1
A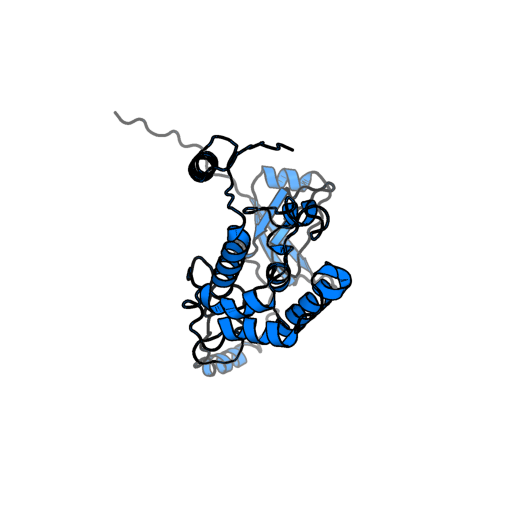TOM 1731 N N . PHE A 1 214 ? -1.995 -3.361 -4.419 1.00 95.38 214 PHE A N 1
ATOM 1732 C CA . PHE A 1 214 ? -2.820 -4.054 -3.432 1.00 95.38 214 PHE A CA 1
ATOM 1733 C C . PHE A 1 214 ? -3.668 -3.082 -2.597 1.00 95.38 214 PHE A C 1
ATOM 1735 O O . PHE A 1 214 ? -4.870 -3.301 -2.468 1.00 95.38 214 PHE A O 1
ATOM 1742 N N . GLY A 1 215 ? -3.065 -1.999 -2.088 1.00 92.88 215 GLY A N 1
ATOM 1743 C CA . GLY A 1 215 ? -3.703 -1.018 -1.196 1.00 92.88 215 GLY A CA 1
ATOM 1744 C C . GLY A 1 215 ? -4.218 0.264 -1.867 1.00 92.88 215 GLY A C 1
ATOM 1745 O O . GLY A 1 215 ? -4.875 1.068 -1.211 1.00 92.88 215 GLY A O 1
ATOM 1746 N N . ASP A 1 216 ? -3.942 0.482 -3.157 1.00 91.88 216 ASP A N 1
ATOM 1747 C CA . ASP A 1 216 ? -4.193 1.760 -3.847 1.00 91.88 216 ASP A CA 1
ATOM 1748 C C . ASP A 1 216 ? -5.669 2.207 -3.778 1.00 91.88 216 ASP A C 1
ATOM 1750 O O . ASP A 1 216 ? -6.567 1.456 -4.168 1.00 91.88 216 ASP A O 1
ATOM 1754 N N . PHE A 1 217 ? -5.941 3.427 -3.303 1.00 91.56 217 PHE A N 1
ATOM 1755 C CA . PHE A 1 217 ? -7.300 3.973 -3.100 1.00 91.56 217 PHE A CA 1
ATOM 1756 C C . PHE A 1 217 ? -8.231 3.139 -2.199 1.00 91.56 217 PHE A C 1
ATOM 1758 O O . PHE A 1 217 ? -9.454 3.248 -2.311 1.00 91.56 217 PHE A O 1
ATOM 1765 N N . LEU A 1 218 ? -7.686 2.286 -1.333 1.00 96.12 218 LEU A N 1
ATOM 1766 C CA . LEU A 1 218 ? -8.468 1.569 -0.330 1.00 96.12 218 LEU A CA 1
ATOM 1767 C C . LEU A 1 218 ? -8.280 2.221 1.039 1.00 96.12 218 LEU A C 1
ATOM 1769 O O . LEU A 1 218 ? -7.263 2.848 1.320 1.00 96.12 218 LEU A O 1
ATOM 1773 N N . ASN A 1 219 ? -9.277 2.031 1.889 1.00 97.31 219 ASN A N 1
ATOM 1774 C CA . ASN A 1 219 ? -9.244 2.399 3.297 1.00 97.31 219 ASN A CA 1
ATOM 1775 C C . ASN A 1 219 ? -9.539 1.170 4.165 1.00 97.31 219 ASN A C 1
ATOM 1777 O O . ASN A 1 219 ? -10.363 0.331 3.770 1.00 97.31 219 ASN A O 1
ATOM 1781 N N . TRP A 1 220 ? -8.862 1.040 5.307 1.00 98.31 220 TRP A N 1
ATOM 1782 C CA . TRP A 1 220 ? -9.003 -0.108 6.205 1.00 98.31 220 TRP A CA 1
ATOM 1783 C C . TRP A 1 220 ? -8.544 0.194 7.630 1.00 98.31 220 TRP A C 1
ATOM 1785 O O . TRP A 1 220 ? -7.588 0.932 7.854 1.00 98.31 220 TRP A O 1
ATOM 1795 N N . CYS A 1 221 ? -9.200 -0.441 8.595 1.00 97.88 221 CYS A N 1
ATOM 1796 C CA . CYS A 1 221 ? -8.756 -0.510 9.979 1.00 97.88 221 CYS A CA 1
ATOM 1797 C C . CYS A 1 221 ? -9.415 -1.699 10.695 1.00 97.88 221 CYS A C 1
ATOM 1799 O O . CYS A 1 221 ? -10.410 -2.268 10.237 1.00 97.88 221 CYS A O 1
ATOM 1801 N N . GLY A 1 222 ? -8.814 -2.109 11.808 1.00 96.12 222 GLY A N 1
ATOM 1802 C CA . GLY A 1 222 ? -9.372 -3.112 12.709 1.00 96.12 222 GLY A CA 1
ATOM 1803 C C . GLY A 1 222 ? -10.073 -2.457 13.892 1.00 96.12 222 GLY A C 1
ATOM 1804 O O . GLY A 1 222 ? -10.303 -1.249 13.910 1.00 96.12 222 GLY A O 1
ATOM 1805 N N . GLN A 1 223 ? -10.349 -3.257 14.914 1.00 93.38 223 GLN A N 1
ATOM 1806 C CA . GLN A 1 223 ? -10.759 -2.769 16.225 1.00 93.38 223 GLN A CA 1
ATOM 1807 C C . GLN A 1 223 ? -9.878 -3.421 17.295 1.00 93.38 223 GLN A C 1
ATOM 1809 O O . GLN A 1 223 ? -9.372 -4.534 17.112 1.00 93.38 223 GLN A O 1
ATOM 1814 N N . ALA A 1 224 ? -9.695 -2.725 18.417 1.00 93.00 224 ALA A N 1
ATOM 1815 C CA . ALA A 1 224 ? -8.997 -3.291 19.562 1.00 93.00 224 ALA A CA 1
ATOM 1816 C C . ALA A 1 224 ? -9.734 -4.550 20.036 1.00 93.00 224 ALA A C 1
ATOM 1818 O O . ALA A 1 224 ? -10.960 -4.546 20.119 1.00 93.00 224 ALA A O 1
ATOM 1819 N N . GLU A 1 225 ? -8.980 -5.613 20.321 1.00 90.94 225 GLU A N 1
ATOM 1820 C CA . GLU A 1 225 ? -9.517 -6.880 20.841 1.00 90.94 225 GLU A CA 1
ATOM 1821 C C . GLU A 1 225 ? -10.544 -7.575 19.917 1.00 90.94 225 GLU A C 1
ATOM 1823 O O . GLU A 1 225 ? -11.314 -8.426 20.361 1.00 90.94 225 GLU A O 1
ATOM 1828 N N . SER A 1 226 ? -10.551 -7.248 18.618 1.00 92.88 226 SER A N 1
ATOM 1829 C CA . SER A 1 226 ? -11.430 -7.867 17.621 1.00 92.88 226 SER A CA 1
ATOM 1830 C C . SER A 1 226 ? -10.667 -8.335 16.385 1.00 92.88 226 SER A C 1
ATOM 1832 O O . SER A 1 226 ? -9.792 -7.645 15.859 1.00 92.88 226 SER A O 1
ATOM 1834 N N . ALA A 1 227 ? -11.043 -9.509 15.875 1.00 93.00 227 ALA A N 1
ATOM 1835 C CA . ALA A 1 227 ? -10.559 -10.031 14.596 1.00 93.00 227 ALA A CA 1
ATOM 1836 C C . ALA A 1 227 ? -11.332 -9.472 13.381 1.00 93.00 227 ALA A C 1
ATOM 1838 O O . ALA A 1 227 ? -11.014 -9.810 12.233 1.00 93.00 227 ALA A O 1
ATOM 1839 N N . GLU A 1 228 ? -12.355 -8.650 13.625 1.00 94.38 228 GLU A N 1
ATOM 1840 C CA . GLU A 1 228 ? -13.194 -8.043 12.596 1.00 94.38 228 GLU A CA 1
ATOM 1841 C C . GLU A 1 228 ? -12.641 -6.694 12.118 1.00 94.38 228 GLU A C 1
ATOM 1843 O O . GLU A 1 228 ? -11.900 -5.994 12.813 1.00 94.38 228 GLU A O 1
ATOM 1848 N N . LEU A 1 229 ? -13.009 -6.342 10.887 1.00 96.75 229 LEU A N 1
ATOM 1849 C CA . LEU A 1 229 ? -12.710 -5.047 10.285 1.00 96.75 229 LEU A CA 1
ATOM 1850 C C . LEU A 1 229 ? -13.749 -4.024 10.749 1.00 96.75 229 LEU A C 1
ATOM 1852 O O . LEU A 1 229 ? -14.929 -4.353 10.875 1.00 96.75 229 LEU A O 1
ATOM 1856 N N . ASP A 1 230 ? -13.337 -2.776 10.957 1.00 96.25 230 ASP A N 1
ATOM 1857 C CA . ASP A 1 230 ? -14.278 -1.695 11.260 1.00 96.25 230 ASP A CA 1
ATOM 1858 C C . ASP A 1 230 ? -14.792 -1.076 9.957 1.00 96.25 230 ASP A C 1
ATOM 1860 O O . ASP A 1 230 ? -14.059 -0.397 9.235 1.00 96.25 230 ASP A O 1
ATOM 1864 N N . TYR A 1 231 ? -16.052 -1.349 9.623 1.00 96.44 231 TYR A N 1
ATOM 1865 C CA . TYR A 1 231 ? -16.719 -0.795 8.442 1.00 96.44 231 TYR A CA 1
ATOM 1866 C C . TYR A 1 231 ? -17.446 0.527 8.719 1.00 96.44 231 TYR A C 1
ATOM 1868 O O . TYR A 1 231 ? -17.938 1.148 7.774 1.00 96.44 231 TYR A O 1
ATOM 1876 N N . GLU A 1 232 ? -17.540 0.958 9.978 1.00 95.38 232 GLU A N 1
ATOM 1877 C CA . GLU A 1 232 ? -18.279 2.162 10.358 1.00 95.38 232 GLU A CA 1
ATOM 1878 C C . GLU A 1 232 ? -17.408 3.410 10.257 1.00 95.38 232 GLU A C 1
ATOM 1880 O O . GLU A 1 232 ? -17.842 4.420 9.691 1.00 95.38 232 GLU A O 1
ATOM 1885 N N . SER A 1 233 ? -16.184 3.343 10.789 1.00 95.25 233 SER A N 1
ATOM 1886 C CA . SER A 1 233 ? -15.252 4.474 10.787 1.00 95.25 233 SER A CA 1
ATOM 1887 C C . SER A 1 233 ? -13.808 4.033 11.024 1.00 95.25 233 SER A C 1
ATOM 1889 O O . SER A 1 233 ? -13.572 3.091 11.772 1.00 95.25 233 SER A O 1
ATOM 1891 N N . CYS A 1 234 ? -12.839 4.732 10.431 1.00 96.75 234 CYS A N 1
ATOM 1892 C CA . CYS A 1 234 ? -11.408 4.530 10.685 1.00 96.75 234 CYS A CA 1
ATOM 1893 C C . CYS A 1 234 ? -10.721 5.838 11.094 1.00 96.75 234 CYS A C 1
ATOM 1895 O O . CYS A 1 234 ? -11.164 6.908 10.666 1.00 96.75 234 CYS A O 1
ATOM 1897 N N . PRO A 1 235 ? -9.637 5.782 11.894 1.00 96.31 235 PRO A N 1
ATOM 1898 C CA . PRO A 1 235 ? -8.889 6.978 12.260 1.00 96.31 235 PRO A 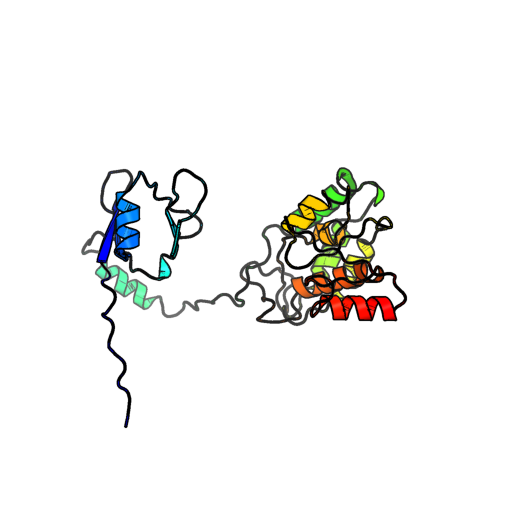CA 1
ATOM 1899 C C . PRO A 1 235 ? -8.308 7.681 11.033 1.00 96.31 235 PRO A C 1
ATOM 1901 O O . PRO A 1 235 ? -7.734 7.043 10.150 1.00 96.31 235 PRO A O 1
ATOM 1904 N N . THR A 1 236 ? -8.418 9.004 11.010 1.00 92.88 236 THR A N 1
ATOM 1905 C CA . THR A 1 236 ? -7.706 9.863 10.056 1.00 92.88 236 THR A CA 1
ATOM 1906 C C . THR A 1 236 ? -6.273 10.145 10.512 1.00 92.88 236 THR A C 1
ATOM 1908 O O . THR A 1 236 ? -5.947 10.003 11.691 1.00 92.88 236 THR A O 1
ATOM 1911 N N . MET A 1 237 ? -5.430 10.639 9.598 1.00 87.19 237 MET A N 1
ATOM 1912 C CA . MET A 1 237 ? -4.078 11.112 9.930 1.00 87.19 237 MET A CA 1
ATOM 1913 C C . MET A 1 237 ? -4.088 12.205 11.018 1.00 87.19 237 MET A C 1
ATOM 1915 O O . MET A 1 237 ? -3.193 12.242 11.859 1.00 87.19 237 MET A O 1
ATOM 1919 N N . GLU A 1 238 ? -5.096 13.087 11.020 1.00 89.75 238 GLU A N 1
ATOM 1920 C CA . GLU A 1 238 ? -5.238 14.146 12.032 1.00 89.75 238 GLU A CA 1
ATOM 1921 C C . GLU A 1 238 ? -5.584 13.594 13.421 1.00 89.75 238 GLU A C 1
ATOM 1923 O O . GLU A 1 238 ? -5.199 14.182 14.431 1.00 89.75 238 GLU A O 1
ATOM 1928 N N . GLU A 1 239 ? -6.319 12.479 13.482 1.00 91.38 239 GLU A N 1
ATOM 1929 C CA . GLU A 1 239 ? -6.671 11.813 14.738 1.00 91.38 239 GLU A CA 1
ATOM 1930 C C . GLU A 1 239 ? -5.494 11.007 15.285 1.00 91.38 239 GLU A C 1
ATOM 1932 O O . GLU A 1 239 ? -5.210 11.077 16.483 1.00 91.38 239 GLU A O 1
ATOM 1937 N N . CYS A 1 240 ? -4.790 10.268 14.422 1.00 91.44 240 CYS A N 1
ATOM 1938 C CA . CYS A 1 240 ? -3.549 9.611 14.798 1.00 91.44 240 CYS A CA 1
ATOM 1939 C C . CYS A 1 240 ? -2.654 9.268 13.605 1.00 91.44 240 CYS A C 1
ATOM 1941 O O . CYS A 1 240 ? -3.074 8.724 12.586 1.00 91.44 240 CYS A O 1
ATOM 1943 N N . GLU A 1 241 ? -1.363 9.520 13.802 1.00 87.94 241 GLU A N 1
ATOM 1944 C CA . GLU A 1 241 ? -0.319 9.321 12.801 1.00 87.94 241 GLU A CA 1
ATOM 1945 C C . GLU A 1 241 ? -0.019 7.831 12.524 1.00 87.94 241 GLU A C 1
ATOM 1947 O O . GLU A 1 241 ? 0.360 7.454 11.417 1.00 87.94 241 GLU A O 1
ATOM 1952 N N . ASN A 1 242 ? -0.197 6.973 13.533 1.00 93.50 242 ASN A N 1
ATOM 1953 C CA . ASN A 1 242 ? 0.081 5.534 13.474 1.00 93.50 242 ASN A CA 1
ATOM 1954 C C . ASN A 1 242 ? -1.197 4.724 13.205 1.00 93.50 242 ASN A C 1
ATOM 1956 O O . ASN A 1 242 ? -1.497 3.750 13.902 1.00 93.50 242 ASN A O 1
ATOM 1960 N N . ASN A 1 243 ? -1.976 5.157 12.213 1.00 96.38 243 ASN A N 1
ATOM 1961 C CA . ASN A 1 243 ? -3.123 4.395 11.729 1.00 96.38 243 ASN A CA 1
ATOM 1962 C C . ASN A 1 243 ? -2.708 3.335 10.694 1.00 96.38 243 ASN A C 1
ATOM 1964 O O . ASN A 1 243 ? -1.601 3.351 10.153 1.00 96.38 243 ASN A O 1
ATOM 1968 N N . ALA A 1 244 ? -3.604 2.384 10.421 1.00 97.31 244 ALA A N 1
ATOM 1969 C CA . ALA A 1 244 ? -3.306 1.231 9.574 1.00 97.31 244 ALA A CA 1
ATOM 1970 C C . ALA A 1 244 ? -2.906 1.609 8.137 1.00 97.31 244 ALA A C 1
ATOM 1972 O O . ALA A 1 244 ? -1.982 0.996 7.595 1.00 97.31 244 ALA A O 1
ATOM 1973 N N . VAL A 1 245 ? -3.578 2.595 7.537 1.00 96.50 245 VAL A N 1
ATOM 1974 C CA . VAL A 1 245 ? -3.342 3.031 6.153 1.00 96.50 245 VAL A CA 1
ATOM 1975 C C . VAL A 1 245 ? -2.026 3.799 6.050 1.00 96.50 245 VAL A C 1
ATOM 1977 O O . VAL A 1 245 ? -1.187 3.479 5.207 1.00 96.50 245 VAL A O 1
ATOM 1980 N N . ASP A 1 246 ? -1.790 4.757 6.942 1.00 93.12 246 ASP A N 1
ATOM 1981 C CA . ASP A 1 246 ? -0.569 5.565 6.919 1.00 93.12 246 ASP A CA 1
ATOM 1982 C C . ASP A 1 246 ? 0.671 4.732 7.242 1.00 93.12 246 ASP A C 1
ATOM 1984 O O . ASP A 1 246 ? 1.701 4.858 6.575 1.00 93.12 246 ASP A O 1
ATOM 1988 N N . SER A 1 247 ? 0.581 3.816 8.208 1.00 94.81 247 SER A N 1
ATOM 1989 C CA . SER A 1 247 ? 1.680 2.898 8.525 1.00 94.81 247 SER A CA 1
ATOM 1990 C C . SER A 1 247 ? 2.002 1.948 7.378 1.00 94.81 247 SER A C 1
ATOM 1992 O O . SER A 1 247 ? 3.179 1.691 7.110 1.00 94.81 247 SER A O 1
ATOM 1994 N N . PHE A 1 248 ? 0.988 1.485 6.646 1.00 96.38 248 PHE A N 1
ATOM 1995 C CA . PHE A 1 248 ? 1.191 0.713 5.424 1.00 96.38 248 PHE A CA 1
ATOM 1996 C C . PHE A 1 248 ? 1.940 1.519 4.363 1.00 96.38 248 PHE A C 1
ATOM 1998 O O . PHE A 1 248 ? 2.965 1.061 3.855 1.00 96.38 248 PHE A O 1
ATOM 2005 N N . TRP A 1 249 ? 1.471 2.731 4.047 1.00 92.19 249 TRP A N 1
ATOM 2006 C CA . TRP A 1 249 ? 2.098 3.553 3.012 1.00 92.19 249 TRP A CA 1
ATOM 2007 C C . TRP A 1 249 ? 3.502 4.002 3.404 1.00 92.19 249 TRP A C 1
ATOM 2009 O O . TRP A 1 249 ? 4.366 4.088 2.532 1.00 92.19 249 TRP A O 1
ATOM 2019 N N . ARG A 1 250 ? 3.777 4.203 4.698 1.00 89.44 250 ARG A N 1
ATOM 2020 C CA . ARG A 1 250 ? 5.140 4.407 5.215 1.00 89.44 250 ARG A CA 1
ATOM 2021 C C . ARG A 1 250 ? 6.018 3.193 4.973 1.00 89.44 250 ARG A C 1
ATOM 2023 O O . ARG A 1 250 ? 7.118 3.359 4.458 1.00 89.44 250 ARG A O 1
ATOM 2030 N N . MET A 1 251 ? 5.543 1.990 5.297 1.00 90.56 251 MET A N 1
ATOM 2031 C CA . MET A 1 251 ? 6.309 0.765 5.062 1.00 90.56 251 MET A CA 1
ATOM 2032 C C . MET A 1 251 ? 6.577 0.561 3.567 1.00 90.56 251 MET A C 1
ATOM 2034 O O . MET A 1 251 ? 7.723 0.396 3.162 1.00 90.56 251 MET A O 1
ATOM 2038 N N . ALA A 1 252 ? 5.539 0.665 2.736 1.00 89.88 252 ALA A N 1
ATOM 2039 C CA . ALA A 1 252 ? 5.639 0.559 1.284 1.00 89.88 252 ALA A CA 1
ATOM 2040 C C . ALA A 1 252 ? 6.601 1.606 0.697 1.00 89.88 252 ALA A C 1
ATOM 2042 O O . ALA A 1 252 ? 7.421 1.288 -0.170 1.00 89.88 252 ALA A O 1
ATOM 2043 N N . SER A 1 253 ? 6.530 2.845 1.196 1.00 84.31 253 SER A N 1
ATOM 2044 C CA . SER A 1 253 ? 7.430 3.928 0.805 1.00 84.31 253 SER A CA 1
ATOM 2045 C C . SER A 1 253 ? 8.862 3.624 1.207 1.00 84.31 253 SER A C 1
ATOM 2047 O O . SER A 1 253 ? 9.714 3.703 0.340 1.00 84.31 253 SER A O 1
ATOM 2049 N N . ILE A 1 254 ? 9.138 3.218 2.453 1.00 80.62 254 ILE A N 1
ATOM 2050 C CA . ILE A 1 254 ? 10.491 2.868 2.924 1.00 80.62 254 ILE A CA 1
ATOM 2051 C C . ILE A 1 254 ? 11.075 1.730 2.083 1.00 80.62 254 ILE A C 1
ATOM 2053 O O . ILE A 1 254 ? 12.186 1.853 1.575 1.00 80.62 254 ILE A O 1
ATOM 2057 N N . THR A 1 255 ? 10.304 0.665 1.861 1.00 76.44 255 THR A N 1
ATOM 2058 C CA . THR A 1 255 ? 10.721 -0.467 1.024 1.00 76.44 255 THR A CA 1
ATOM 2059 C C . THR A 1 255 ? 10.997 -0.050 -0.419 1.00 76.44 255 THR A C 1
ATOM 2061 O O . THR A 1 255 ? 11.934 -0.542 -1.040 1.00 76.44 255 THR A O 1
ATOM 2064 N N . SER A 1 256 ? 10.224 0.895 -0.958 1.00 66.00 256 SER A N 1
ATOM 2065 C CA . SER A 1 256 ? 10.476 1.452 -2.294 1.00 66.00 256 SER A CA 1
ATOM 2066 C C . SER A 1 256 ? 11.597 2.501 -2.305 1.00 66.00 256 SER A C 1
ATOM 2068 O O . SER A 1 256 ? 12.207 2.738 -3.343 1.00 66.00 256 SER A O 1
ATOM 2070 N N . GLN A 1 257 ? 11.878 3.135 -1.162 1.00 55.69 257 GLN A N 1
ATOM 2071 C CA . GLN A 1 257 ? 12.857 4.210 -0.956 1.00 55.69 257 GLN A CA 1
ATOM 2072 C C . GLN A 1 257 ? 14.246 3.720 -0.552 1.00 55.69 257 GLN A C 1
ATOM 2074 O O . GLN A 1 257 ? 15.185 4.512 -0.642 1.00 55.69 257 GLN A O 1
ATOM 2079 N N . GLU A 1 258 ? 14.447 2.426 -0.281 1.00 51.06 258 GLU A N 1
ATOM 2080 C CA . GLU A 1 258 ? 15.768 1.808 -0.503 1.00 51.06 258 GLU A CA 1
ATOM 2081 C C . GLU A 1 258 ? 16.263 2.014 -1.961 1.00 51.06 258 GLU A C 1
ATOM 2083 O O . GLU A 1 258 ? 17.432 1.778 -2.253 1.00 51.06 258 GLU A O 1
ATOM 2088 N N . TYR A 1 259 ? 15.422 2.582 -2.846 1.00 46.19 259 TYR A N 1
ATOM 2089 C CA . TYR A 1 259 ? 15.752 3.112 -4.175 1.00 46.19 259 TYR A CA 1
ATOM 2090 C C . TYR A 1 259 ? 15.546 4.639 -4.385 1.00 46.19 259 TYR A C 1
ATOM 2092 O O . TYR A 1 259 ? 15.462 5.093 -5.524 1.00 46.19 259 TYR A O 1
ATOM 2100 N N . LEU A 1 260 ? 15.618 5.434 -3.306 1.00 39.88 260 LEU A N 1
ATOM 2101 C CA . LEU A 1 260 ? 15.926 6.883 -3.255 1.00 39.88 260 LEU A CA 1
ATOM 2102 C C . LEU A 1 260 ? 14.795 7.900 -3.491 1.00 39.88 260 LEU A C 1
ATOM 2104 O O . LEU A 1 260 ? 14.063 7.888 -4.468 1.00 39.88 260 LEU A O 1
ATOM 2108 N N . LEU A 1 261 ? 14.731 8.824 -2.530 1.00 43.09 261 LEU A N 1
ATOM 2109 C CA . LEU A 1 261 ? 13.654 9.747 -2.159 1.00 43.09 261 LEU A CA 1
ATOM 2110 C C . LEU A 1 261 ? 13.448 10.991 -3.051 1.00 43.09 261 LEU A C 1
ATOM 2112 O O . LEU A 1 261 ? 14.399 11.540 -3.604 1.00 43.09 261 LEU A O 1
ATOM 2116 N N . SER A 1 262 ? 12.202 11.496 -3.031 1.00 39.25 262 SER A N 1
ATOM 2117 C CA . SER A 1 262 ? 11.690 12.763 -3.597 1.00 39.25 262 SER A CA 1
ATOM 2118 C C . SER A 1 262 ? 10.869 13.557 -2.554 1.00 39.25 262 SER A C 1
ATOM 2120 O O . SER A 1 262 ? 10.455 12.955 -1.569 1.00 39.25 262 SER A O 1
ATOM 2122 N N . ASN A 1 263 ? 10.639 14.861 -2.794 1.00 41.03 263 ASN A N 1
ATOM 2123 C CA . ASN A 1 263 ? 9.633 15.771 -2.206 1.00 41.03 263 ASN A CA 1
ATOM 2124 C C . ASN A 1 263 ? 9.366 16.947 -3.173 1.00 41.03 263 ASN A C 1
ATOM 2126 O O . ASN A 1 263 ? 10.275 17.332 -3.912 1.00 41.03 263 ASN A O 1
ATOM 2130 N N . GLY A 1 264 ? 8.145 17.501 -3.159 1.00 46.41 264 GLY A N 1
ATOM 2131 C CA . GLY A 1 264 ? 7.665 18.535 -4.086 1.00 46.41 264 GLY A CA 1
ATOM 2132 C C . GLY A 1 264 ? 7.889 19.995 -3.656 1.00 46.41 264 GLY A C 1
ATOM 2133 O O . GLY A 1 264 ? 7.597 20.383 -2.533 1.00 46.41 264 GLY A O 1
ATOM 2134 N N . ASP A 1 265 ? 8.390 20.788 -4.606 1.00 45.78 265 ASP A N 1
ATOM 2135 C CA . ASP A 1 265 ? 8.483 22.256 -4.711 1.00 45.78 265 ASP A CA 1
ATOM 2136 C C . ASP A 1 265 ? 9.032 22.563 -6.129 1.00 45.78 265 ASP A C 1
ATOM 2138 O O . ASP A 1 265 ? 9.431 21.645 -6.851 1.00 45.78 265 ASP A O 1
ATOM 2142 N N . SER A 1 266 ? 9.086 23.826 -6.563 1.00 55.59 266 SER A N 1
ATOM 2143 C CA . SER A 1 266 ? 9.861 24.177 -7.767 1.00 55.59 266 SER A CA 1
ATOM 2144 C C . SER A 1 266 ? 11.359 23.974 -7.533 1.00 55.59 266 SER A C 1
ATOM 2146 O O . SER A 1 266 ? 11.870 24.186 -6.422 1.00 55.59 266 SER A O 1
ATOM 2148 N N . CYS A 1 267 ? 12.083 23.626 -8.594 1.00 61.50 267 CYS A N 1
ATOM 2149 C CA . CYS A 1 267 ? 13.529 23.424 -8.560 1.00 61.50 267 CYS A CA 1
ATOM 2150 C C . CYS A 1 267 ? 14.271 24.575 -7.873 1.00 61.50 267 CYS A C 1
ATOM 2152 O O . CYS A 1 267 ? 14.006 25.754 -8.113 1.00 61.50 267 CYS A O 1
ATOM 2154 N N . GLY A 1 268 ? 15.227 24.241 -7.000 1.00 57.53 268 GLY A N 1
ATOM 2155 C CA . GLY A 1 268 ? 16.026 25.241 -6.290 1.00 57.53 268 GLY A CA 1
ATOM 2156 C C . GLY A 1 268 ? 15.291 26.069 -5.222 1.00 57.53 268 GLY A C 1
ATOM 2157 O O . GLY A 1 268 ? 15.897 27.004 -4.685 1.00 57.53 268 GLY A O 1
ATOM 2158 N N . THR A 1 269 ? 14.051 25.729 -4.847 1.00 56.56 269 THR A N 1
ATOM 2159 C CA . THR A 1 269 ? 13.303 26.417 -3.773 1.00 56.56 269 THR A CA 1
ATOM 2160 C C . THR A 1 269 ? 12.991 25.504 -2.583 1.00 56.56 269 THR A C 1
ATOM 2162 O O . THR A 1 269 ? 12.989 24.283 -2.707 1.00 56.56 269 THR A O 1
ATOM 2165 N N . HIS A 1 270 ? 12.822 26.113 -1.402 1.00 63.22 270 HIS A N 1
ATOM 2166 C CA . HIS A 1 270 ? 12.313 25.499 -0.166 1.00 63.22 270 HIS A CA 1
ATOM 2167 C C . HIS A 1 270 ? 12.723 24.030 0.076 1.00 63.22 270 HIS A C 1
ATOM 2169 O O . HIS A 1 270 ? 13.891 23.742 0.373 1.00 63.22 270 HIS A O 1
ATOM 2175 N N . THR A 1 271 ? 11.761 23.109 0.015 1.00 59.78 271 THR A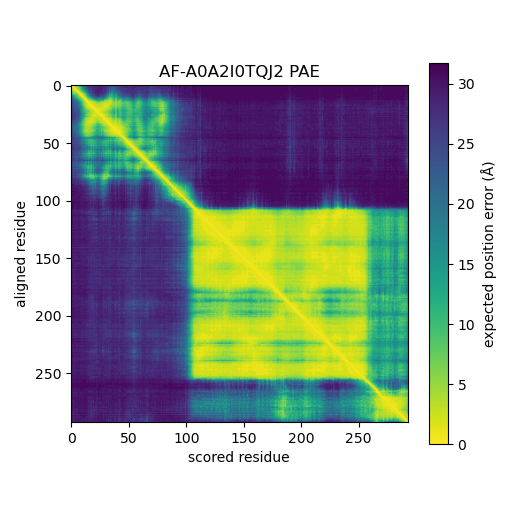 N 1
ATOM 2176 C CA . THR A 1 271 ? 11.934 21.696 0.346 1.00 59.78 271 THR A CA 1
ATOM 2177 C C . THR A 1 271 ? 12.654 20.932 -0.763 1.00 59.78 271 THR A C 1
ATOM 2179 O O . THR A 1 271 ? 13.477 20.074 -0.434 1.00 59.78 271 THR A O 1
ATOM 2182 N N . VAL A 1 272 ? 12.495 21.314 -2.037 1.00 66.25 272 VAL A N 1
ATOM 2183 C CA . VAL A 1 272 ? 13.249 20.726 -3.161 1.00 66.25 272 VAL A CA 1
ATOM 2184 C C . VAL A 1 272 ? 14.723 21.085 -3.103 1.00 66.25 272 VAL A C 1
ATOM 2186 O O . VAL A 1 272 ? 15.559 20.203 -3.252 1.00 66.25 272 VAL A O 1
ATOM 2189 N N . LYS A 1 273 ? 15.096 22.313 -2.730 1.00 70.06 273 LYS A N 1
ATOM 2190 C CA . LYS A 1 273 ? 16.514 22.643 -2.492 1.00 70.06 273 LYS A CA 1
ATOM 2191 C C . LYS A 1 273 ? 17.100 21.857 -1.318 1.00 70.06 273 LYS A C 1
ATOM 2193 O O . LYS A 1 273 ? 18.259 21.440 -1.359 1.00 70.06 273 LYS A O 1
ATOM 2198 N N . LYS A 1 274 ? 16.310 21.630 -0.262 1.00 74.81 274 LYS A N 1
ATOM 2199 C CA . LYS A 1 274 ? 16.724 20.789 0.873 1.00 74.81 274 LYS A CA 1
ATOM 2200 C C . LYS A 1 274 ? 16.922 19.335 0.436 1.00 74.81 274 LYS A C 1
ATOM 2202 O O . LYS A 1 274 ? 17.898 18.713 0.852 1.00 74.81 274 LYS A O 1
ATOM 2207 N N . LEU A 1 275 ? 16.035 18.814 -0.406 1.00 71.44 275 LEU A N 1
ATOM 2208 C CA . LEU A 1 275 ? 16.138 17.486 -1.001 1.00 71.44 275 LEU A CA 1
ATOM 2209 C C . LEU A 1 275 ? 17.356 17.371 -1.926 1.00 71.44 275 LEU A C 1
ATOM 2211 O O . LEU A 1 275 ? 18.174 16.482 -1.715 1.00 71.44 275 LEU A O 1
ATOM 2215 N N . GLU A 1 276 ? 17.523 18.288 -2.882 1.00 72.12 276 GLU A N 1
ATOM 2216 C CA . GLU A 1 276 ? 18.673 18.343 -3.793 1.00 72.12 276 GLU A CA 1
ATOM 2217 C C . GLU A 1 276 ? 19.991 18.316 -3.010 1.00 72.12 276 GLU A C 1
ATOM 2219 O O . GLU A 1 276 ? 20.893 17.544 -3.329 1.00 72.12 276 GLU A O 1
ATOM 2224 N N . ASN A 1 277 ? 20.096 19.117 -1.943 1.00 80.88 277 ASN A N 1
ATOM 2225 C CA . ASN A 1 277 ? 21.282 19.153 -1.087 1.00 80.88 277 ASN A CA 1
ATOM 2226 C C . ASN A 1 277 ? 21.520 17.824 -0.354 1.00 80.88 277 ASN A C 1
ATOM 2228 O O . ASN A 1 277 ? 22.664 17.374 -0.259 1.00 80.88 277 ASN A O 1
ATOM 2232 N N . ARG A 1 278 ? 20.459 17.185 0.162 1.00 80.94 278 ARG A N 1
ATOM 2233 C CA . ARG A 1 278 ? 20.560 15.867 0.815 1.00 80.94 278 ARG A CA 1
ATOM 2234 C C . ARG A 1 278 ? 21.013 14.796 -0.172 1.00 80.94 278 ARG A C 1
ATOM 2236 O O . ARG A 1 278 ? 21.931 14.050 0.144 1.00 80.94 278 ARG A O 1
ATOM 2243 N N . LEU A 1 279 ? 20.420 14.756 -1.362 1.00 78.25 279 LEU A N 1
ATOM 2244 C CA . LEU A 1 279 ? 20.774 13.802 -2.413 1.00 78.25 279 LEU A CA 1
ATOM 2245 C C . LEU A 1 279 ? 22.221 13.999 -2.890 1.00 78.25 279 LEU A C 1
ATOM 2247 O O . LEU A 1 279 ? 22.969 13.027 -2.964 1.00 78.25 279 LEU A O 1
ATOM 2251 N N . LYS A 1 280 ? 22.662 15.249 -3.084 1.00 83.88 280 LYS A N 1
ATOM 2252 C CA . LYS A 1 280 ? 24.067 15.572 -3.399 1.00 83.88 280 LYS A CA 1
ATOM 2253 C C . LYS A 1 280 ? 25.029 15.139 -2.292 1.00 83.88 280 LYS A C 1
ATOM 2255 O O . LYS A 1 280 ? 26.094 14.609 -2.582 1.00 83.88 280 LYS A O 1
ATOM 2260 N N . THR A 1 281 ? 24.651 15.318 -1.023 1.00 86.88 281 THR A N 1
ATOM 2261 C CA . THR A 1 281 ? 25.459 14.866 0.129 1.00 86.88 281 THR A CA 1
ATOM 2262 C C . THR A 1 281 ? 25.574 13.341 0.183 1.00 86.88 281 THR A C 1
ATOM 2264 O O . THR A 1 281 ? 26.603 12.819 0.598 1.00 86.88 281 THR A O 1
ATOM 2267 N N . LEU A 1 282 ? 24.544 12.624 -0.271 1.00 82.75 282 LEU A N 1
ATOM 2268 C CA . LEU A 1 282 ? 24.563 11.167 -0.414 1.00 82.75 282 LEU A CA 1
ATOM 2269 C C . LEU A 1 282 ? 25.299 10.687 -1.684 1.00 82.75 282 LEU A C 1
ATOM 2271 O O . LEU A 1 282 ? 25.409 9.483 -1.894 1.00 82.75 282 LEU A O 1
ATOM 2275 N N . GLY A 1 283 ? 25.829 11.599 -2.508 1.00 81.31 283 GLY A N 1
ATOM 2276 C CA . GLY A 1 283 ? 26.619 11.277 -3.700 1.00 81.31 283 GLY A CA 1
ATOM 2277 C C . GLY A 1 283 ? 25.808 11.067 -4.981 1.00 81.31 283 GLY A C 1
ATOM 2278 O O . GLY A 1 283 ? 26.355 10.569 -5.962 1.00 81.31 283 GLY A O 1
ATOM 2279 N N . TYR A 1 284 ? 24.526 11.437 -4.994 1.00 75.12 284 TYR A N 1
ATOM 2280 C CA . TYR A 1 284 ? 23.691 11.343 -6.191 1.00 75.12 284 TYR A CA 1
ATOM 2281 C C . TYR A 1 284 ? 23.854 12.564 -7.094 1.00 75.12 284 TYR A C 1
ATOM 2283 O O . TYR A 1 284 ? 23.940 13.698 -6.616 1.00 75.12 284 TYR A O 1
ATOM 2291 N N . ASP A 1 285 ? 23.846 12.324 -8.407 1.00 76.12 285 ASP A N 1
ATOM 2292 C CA . ASP A 1 285 ? 23.665 13.386 -9.391 1.00 76.12 285 ASP A CA 1
ATOM 2293 C C . ASP A 1 285 ? 22.183 13.774 -9.440 1.00 76.12 285 ASP A C 1
ATOM 2295 O O . ASP A 1 285 ? 21.303 12.911 -9.468 1.00 76.12 285 ASP A O 1
ATOM 2299 N N . VAL A 1 286 ? 21.903 15.074 -9.386 1.00 75.75 286 VAL A N 1
ATOM 2300 C CA . VAL A 1 286 ? 20.542 15.593 -9.216 1.00 75.75 286 VAL A CA 1
ATOM 2301 C C . VAL A 1 286 ? 20.242 16.587 -10.318 1.00 75.75 286 VAL A C 1
ATOM 2303 O O . VAL A 1 286 ? 20.814 17.677 -10.364 1.00 75.75 286 VAL A O 1
ATOM 2306 N N . THR A 1 287 ? 19.286 16.229 -11.167 1.00 78.75 287 THR A N 1
ATOM 2307 C CA . THR A 1 287 ? 18.687 17.129 -12.150 1.00 78.75 287 THR A CA 1
ATOM 2308 C C . THR A 1 287 ? 17.247 17.400 -11.741 1.00 78.75 287 THR A C 1
ATOM 2310 O O . THR A 1 287 ? 16.490 16.469 -11.479 1.00 78.75 287 THR A O 1
ATOM 2313 N N . CYS A 1 288 ? 16.865 18.671 -11.683 1.00 72.62 288 CYS A N 1
ATOM 2314 C CA . CYS A 1 288 ? 15.493 19.082 -11.421 1.00 72.62 288 CYS A CA 1
ATOM 2315 C C . CYS A 1 288 ? 14.976 19.864 -12.632 1.00 72.62 288 CYS A C 1
ATOM 2317 O O . CYS A 1 288 ? 15.709 20.655 -13.231 1.00 72.62 288 CYS A O 1
ATOM 2319 N N . THR A 1 289 ? 13.731 19.623 -13.032 1.00 73.56 289 THR A N 1
ATOM 2320 C CA . THR A 1 289 ? 13.081 20.363 -14.118 1.00 73.56 289 THR A CA 1
ATOM 2321 C C . THR A 1 289 ? 11.641 20.660 -13.737 1.00 73.56 289 THR A C 1
ATOM 2323 O O . THR A 1 289 ? 10.856 19.737 -13.527 1.00 73.56 289 THR A O 1
ATOM 2326 N N . ASP A 1 290 ? 11.289 21.943 -13.693 1.00 62.91 290 ASP A N 1
ATOM 2327 C CA . ASP A 1 290 ? 9.900 22.363 -13.553 1.00 62.91 290 ASP A CA 1
ATOM 2328 C C . ASP A 1 290 ? 9.181 22.162 -14.891 1.00 62.91 290 ASP A C 1
ATOM 2330 O O . ASP A 1 290 ? 9.639 22.635 -15.933 1.00 62.91 290 ASP A O 1
ATOM 2334 N N . ASN A 1 291 ? 8.047 21.464 -14.877 1.00 59.31 291 ASN A N 1
ATOM 2335 C CA . ASN A 1 291 ? 7.258 21.199 -16.076 1.00 59.31 291 ASN A CA 1
ATOM 2336 C C . ASN A 1 291 ? 5.919 21.938 -15.958 1.00 59.31 291 ASN A C 1
ATOM 2338 O O . ASN A 1 291 ? 4.936 21.392 -15.460 1.00 59.31 291 ASN A O 1
ATOM 2342 N N . TYR A 1 292 ? 5.901 23.207 -16.366 1.00 47.16 292 TYR A N 1
ATOM 2343 C CA . TYR A 1 292 ? 4.681 24.012 -16.404 1.00 47.16 292 TYR A CA 1
ATOM 2344 C C . TYR A 1 292 ? 3.864 23.616 -17.644 1.00 47.16 292 TYR A C 1
ATOM 2346 O O . TYR A 1 292 ? 4.343 23.755 -18.771 1.00 47.16 292 TYR A O 1
ATOM 2354 N N . LYS A 1 293 ? 2.651 23.094 -17.438 1.00 39.91 293 LYS A N 1
ATOM 2355 C CA . LYS A 1 293 ? 1.636 22.914 -18.484 1.00 39.91 293 LYS A CA 1
ATOM 2356 C C . LYS A 1 293 ? 0.472 23.853 -18.243 1.00 39.91 293 LYS A C 1
ATOM 2358 O O . LYS A 1 293 ? 0.075 23.969 -17.064 1.00 39.91 293 LYS A O 1
#

Radius of gyration: 27.35 Å; Cα contacts (8 Å, |Δi|>4): 388; chains: 1; bounding box: 81×80×48 Å

Mean predicted aligned error: 18.46 Å

Organism: NCBI:txid1758121

Nearest PDB structures (foldseek):
  2ef1-assembly2_B  TM=9.309E-01  e=1.612E-15  Homo sapiens
  4xjt-assembly1_A  TM=8.692E-01  e=5.537E-16  Homo sapiens
  2ef1-assembly1_A  TM=8.800E-01  e=2.044E-15  Homo sapiens
  2o3s-assembly2_B  TM=8.641E-01  e=6.235E-16  Homo sapiens
  5bni-assembly2_B  TM=9.387E-01  e=4.692E-15  Sus scrofa

Secondary structure (DSSP, 8-state):
-PPPP--PPP---EEEEEEEE-TTS-EEEEEEEEE-HHHHHHHHSS--EEEE-TTS-EEEEE-SSS-EEEEEEGGGS-EEE-----TTSHHHHHHHHTTTT-------SSSB--PPTTHHHHHHHHHHHIIIII-GGG----HHHHHHHHHHTTTTS-TT---GGGGHHHHHHH--PPPTT-EE--SS-HHHHHHHHTTTTS-EEGGGSHHHHHHTT----EETTEEEE-SS-B--TTT-TT-HHHHHHHHHHHHHHTT-----SSTTSHHHHHHHHHHHHTT----------

InterPro domains:
  IPR003193 ADP-ribosyl cyclase (CD38/157) [PF02267] (116-254)
  IPR003193 ADP-ribosyl cyclase (CD38/157) [PTHR10912] (89-254)

Solvent-accessible surface area (backbone atoms only — not comparable to full-atom values): 17483 Å² total; per-residue (Å²): 136,85,82,79,80,85,86,75,82,82,82,74,68,41,85,45,76,49,74,44,54,49,100,86,67,50,74,46,33,43,35,54,43,81,42,45,69,70,60,52,53,56,64,72,70,58,88,69,59,85,49,78,50,93,89,48,72,38,50,39,49,44,53,97,76,91,48,76,80,50,75,47,62,53,87,81,40,78,59,51,68,63,74,81,87,58,90,76,55,69,68,55,52,58,60,51,64,73,60,62,85,72,70,82,76,77,63,67,90,28,90,28,69,23,26,43,84,64,47,67,64,53,35,37,48,40,42,51,45,35,37,66,68,67,42,49,87,69,43,91,69,63,39,67,61,36,48,51,34,50,50,64,34,33,37,50,28,52,46,61,69,23,51,35,70,46,36,48,65,22,47,63,67,44,62,67,90,74,64,84,97,22,72,41,83,85,71,102,44,66,73,62,47,50,60,68,16,52,68,40,70,69,20,29,31,65,54,47,36,65,57,30,45,44,52,59,99,62,49,54,32,23,31,60,87,27,88,50,71,26,62,77,28,19,68,33,68,90,77,30,72,28,13,44,57,55,13,44,52,49,34,56,45,52,69,60,39,84,70,65,84,83,70,81,58,56,65,80,33,78,60,21,37,53,46,52,51,52,42,46,73,75,69,46,90,81,86,73,79,77,81,90,126

Foldseek 3Di:
DDDDDDDDDDFDWDKDKDFDADPVRHTFKIWIDTDGPVVVVVVPPDDWDWDQDPVARKTFTDDPPDDTPDIDHPVVTDIDTPDPDDPPCPVVVVVVVVVVPDDPPPDQPAPAAFFDPPLLVLLLVLLCCCCPPLCVVQDDAPSNVLSVQLLQQAAQDAQQARALVSSVVSCVRQDDDQDPPQEDEDDPQVVVVCVVCVLVPRHAYLCSGSLNVSCPPTDWHYHHRGSDTTRGRHYDCVRHVNGSNNSNVVNSCVVVCVVPDDDDDADPDDVNVVRCVVCVVVVDDDDGDDDDD

pLDDT: mean 71.73, std 22.23, range [25.91, 98.5]

Sequence (293 aa):
MNRQPLGGKMDSREDLVIFYKNLHGEKISECRFFINAAEKDIMRSNDWKLKVDKFRPELRFESEGYQTIGTFSLENLGCQEFMMKSPLLSLLLVSVLFMNSFSEVQGRKWKGEGTTRNLENIAIGRCYDYIRIVNPAVGEKNCSGMWEAFKNAFINKDPCSILPKDYELFINLSLHTIPPNKSLFWENNQLLVNTFGGRGRRYMSLGDTLFGFFGDFLNWCGQAESAELDYESCPTMEECENNAVDSFWRMASITSQEYLLSNGDSCGTHTVKKLENRLKTLGYDVTCTDNYK